Protein AF-W9CBU2-F1 (afdb_monomer_lite)

InterPro domains:
  IPR022751 Alpha-mannosyltransferase [PF11051] (133-231)
  IPR029044 Nucleotide-diphospho-sugar transferases [SSF53448] (129-230)

pLDDT: mean 81.75, std 17.53, range [35.91, 97.88]

Structure (mmCIF, N/CA/C/O backbone):
data_AF-W9CBU2-F1
#
_entry.id   AF-W9CBU2-F1
#
loop_
_atom_site.group_PDB
_atom_site.id
_atom_site.type_symbol
_atom_site.label_atom_id
_atom_site.label_alt_id
_atom_site.label_comp_id
_atom_site.label_asym_id
_atom_site.label_entity_id
_atom_site.label_seq_id
_atom_site.pdbx_PDB_ins_code
_atom_site.Cartn_x
_atom_site.Cartn_y
_atom_site.Cartn_z
_atom_site.occupancy
_atom_site.B_iso_or_equiv
_atom_site.auth_seq_id
_atom_site.auth_comp_id
_atom_site.auth_asym_id
_atom_site.auth_atom_id
_atom_site.pdbx_PDB_model_num
ATOM 1 N N . MET A 1 1 ? -12.887 83.725 -7.582 1.00 39.06 1 MET A N 1
ATOM 2 C CA . MET A 1 1 ? -12.083 82.653 -8.214 1.00 39.06 1 MET A CA 1
ATOM 3 C C . MET A 1 1 ? -11.468 81.798 -7.119 1.00 39.06 1 MET A C 1
ATOM 5 O O . MET A 1 1 ? -11.083 82.335 -6.091 1.00 39.06 1 MET A O 1
ATOM 9 N N . SER A 1 2 ? -11.540 80.482 -7.309 1.00 39.97 2 SER A N 1
ATOM 10 C CA . SER A 1 2 ? -11.434 79.425 -6.297 1.00 39.97 2 SER A CA 1
ATOM 11 C C . SER A 1 2 ? -10.113 79.401 -5.519 1.00 39.97 2 SER A C 1
ATOM 13 O O . SER A 1 2 ? -9.041 79.588 -6.083 1.00 39.97 2 SER A O 1
ATOM 15 N N . ASN A 1 3 ? -10.235 79.127 -4.220 1.00 43.84 3 ASN A N 1
ATOM 16 C CA . ASN A 1 3 ? -9.172 79.005 -3.232 1.00 43.84 3 ASN A CA 1
ATOM 17 C C . ASN A 1 3 ? -8.818 77.511 -3.081 1.00 43.84 3 ASN A C 1
ATOM 19 O O . ASN A 1 3 ? -9.633 76.741 -2.576 1.00 43.84 3 ASN A O 1
ATOM 23 N N . SER A 1 4 ? -7.628 77.072 -3.497 1.00 45.41 4 SER A N 1
ATOM 24 C CA . SER A 1 4 ? -7.169 75.683 -3.322 1.00 45.41 4 SER A CA 1
ATOM 25 C C . SER A 1 4 ? -6.032 75.615 -2.298 1.00 45.41 4 SER A C 1
ATOM 27 O O . SER A 1 4 ? -4.885 75.931 -2.604 1.00 45.41 4 SER A O 1
ATOM 29 N N . ARG A 1 5 ? -6.361 75.211 -1.061 1.00 51.47 5 ARG A N 1
ATOM 30 C CA . ARG A 1 5 ? -5.406 74.997 0.045 1.00 51.47 5 ARG A CA 1
ATOM 31 C C . ARG A 1 5 ? -4.653 73.659 -0.116 1.00 51.47 5 ARG A C 1
ATOM 33 O O . ARG A 1 5 ? -5.311 72.629 -0.265 1.00 51.47 5 ARG A O 1
ATOM 40 N N . PRO A 1 6 ? -3.315 73.604 0.039 1.00 51.53 6 PRO A N 1
ATOM 41 C CA . PRO A 1 6 ? -2.521 72.375 -0.074 1.00 51.53 6 PRO A CA 1
ATOM 42 C C . PRO A 1 6 ? -2.440 71.595 1.258 1.00 51.53 6 PRO A C 1
ATOM 44 O O . PRO A 1 6 ? -1.388 71.078 1.621 1.00 51.53 6 PRO A O 1
ATOM 47 N N . GLY A 1 7 ? -3.543 71.527 2.015 1.00 54.50 7 GLY A N 1
ATOM 48 C CA . GLY A 1 7 ? -3.576 70.932 3.363 1.00 54.50 7 GLY A CA 1
ATOM 49 C C . GLY A 1 7 ? -4.119 69.499 3.441 1.00 54.50 7 GLY A C 1
ATOM 50 O O . GLY A 1 7 ? -3.740 68.752 4.334 1.00 54.50 7 GLY A O 1
ATOM 51 N N . ASN A 1 8 ? -4.966 69.075 2.496 1.00 56.31 8 ASN A N 1
ATOM 52 C CA . ASN A 1 8 ? -5.723 67.821 2.645 1.00 56.31 8 ASN A CA 1
ATOM 53 C C . ASN A 1 8 ? -4.985 66.558 2.183 1.00 56.31 8 ASN A C 1
ATOM 55 O O . ASN A 1 8 ? -5.308 65.464 2.633 1.00 56.31 8 ASN A O 1
ATOM 59 N N . ARG A 1 9 ? -3.990 66.666 1.294 1.00 57.25 9 ARG A N 1
ATOM 60 C CA . ARG A 1 9 ? -3.399 65.479 0.649 1.00 57.25 9 ARG A CA 1
ATOM 61 C C . ARG A 1 9 ? -2.482 64.682 1.584 1.00 57.25 9 ARG A C 1
ATOM 63 O O . ARG A 1 9 ? -2.464 63.461 1.508 1.00 57.25 9 ARG A O 1
ATOM 70 N N . ARG A 1 10 ? -1.767 65.355 2.495 1.00 59.16 10 ARG A N 1
ATOM 71 C CA . ARG A 1 10 ? -0.922 64.693 3.507 1.00 59.16 10 ARG A CA 1
ATOM 72 C C . ARG A 1 10 ? -1.756 64.022 4.596 1.00 59.16 10 ARG A C 1
ATOM 74 O O . ARG A 1 10 ? -1.479 62.877 4.930 1.00 59.16 10 ARG A O 1
ATOM 81 N N . SER A 1 11 ? -2.810 64.681 5.079 1.00 59.50 11 SER A N 1
ATOM 82 C CA . SER A 1 11 ? -3.696 64.095 6.090 1.00 59.50 11 SER A CA 1
ATOM 83 C C . SER A 1 11 ? -4.429 62.860 5.564 1.00 59.50 11 SER A C 1
ATOM 85 O O . SER A 1 11 ? -4.473 61.851 6.256 1.00 59.50 11 SER A O 1
ATOM 87 N N . VAL A 1 12 ? -4.916 62.877 4.317 1.00 69.06 12 VAL A N 1
ATOM 88 C CA . VAL A 1 12 ? -5.589 61.710 3.710 1.00 69.06 12 VAL A CA 1
ATOM 89 C C . VAL A 1 12 ? -4.653 60.500 3.592 1.00 69.06 12 VAL A C 1
ATOM 91 O O . VAL A 1 12 ? -5.062 59.389 3.913 1.00 69.06 12 VAL A O 1
ATOM 94 N N . VAL A 1 13 ? -3.385 60.696 3.212 1.00 71.19 13 VAL A N 1
ATOM 95 C CA . VAL A 1 13 ? -2.404 59.595 3.116 1.00 71.19 13 VAL A CA 1
ATOM 96 C C . VAL A 1 13 ? -2.095 58.990 4.490 1.00 71.19 13 VAL A C 1
ATOM 98 O O . VAL A 1 13 ? -2.001 57.768 4.616 1.00 71.19 13 VAL A O 1
ATOM 101 N N . VAL A 1 14 ? -1.992 59.821 5.532 1.00 74.00 14 VAL A N 1
ATOM 102 C CA . VAL A 1 14 ? -1.778 59.351 6.911 1.00 74.00 14 VAL A CA 1
ATOM 103 C C . VAL A 1 14 ? -2.990 58.558 7.407 1.00 74.00 14 VAL A C 1
ATOM 105 O O . VAL A 1 14 ? -2.820 57.455 7.921 1.00 74.00 14 VAL A O 1
ATOM 108 N N . PHE A 1 15 ? -4.211 59.051 7.177 1.00 75.94 15 PHE A N 1
ATOM 109 C CA . PHE A 1 15 ? -5.435 58.339 7.559 1.00 75.94 15 PHE A CA 1
ATOM 110 C C . PHE A 1 15 ? -5.598 57.001 6.821 1.00 75.94 15 PHE A C 1
ATOM 112 O O . PHE A 1 15 ? -5.908 55.997 7.458 1.00 75.94 15 PHE A O 1
ATOM 119 N N . CYS A 1 16 ? -5.327 56.942 5.512 1.00 76.75 16 CYS A N 1
ATOM 120 C CA . CYS A 1 16 ? -5.362 55.682 4.760 1.00 76.75 16 CYS A CA 1
ATOM 121 C C . CYS A 1 16 ? -4.321 54.673 5.262 1.00 76.75 16 CYS A C 1
ATOM 123 O O . CYS A 1 16 ? -4.626 53.488 5.362 1.00 76.75 16 CYS A O 1
ATOM 125 N N . SER A 1 17 ? -3.120 55.133 5.622 1.00 76.31 17 SER A N 1
ATOM 126 C CA . SER A 1 17 ? -2.071 54.260 6.162 1.00 76.31 17 SER A CA 1
ATOM 127 C C . SER A 1 17 ? -2.481 53.670 7.514 1.00 76.31 17 SER A C 1
ATOM 129 O O . SER A 1 17 ? -2.341 52.469 7.722 1.00 76.31 17 SER A O 1
ATOM 131 N N . ILE A 1 18 ? -3.068 54.481 8.403 1.00 82.75 18 ILE A N 1
ATOM 132 C CA . ILE A 1 18 ? -3.575 54.024 9.708 1.00 82.75 18 ILE A CA 1
ATOM 133 C C . ILE A 1 18 ? -4.697 52.993 9.531 1.00 82.75 18 ILE A C 1
ATOM 135 O O . ILE A 1 18 ? -4.677 51.959 10.191 1.00 82.75 18 ILE A O 1
ATOM 139 N N . ILE A 1 19 ? -5.638 53.222 8.609 1.00 82.62 19 ILE A N 1
ATOM 140 C CA . ILE A 1 19 ? -6.722 52.265 8.328 1.00 82.62 19 ILE A CA 1
ATOM 141 C C . ILE A 1 19 ? -6.164 50.937 7.800 1.00 82.62 19 ILE A C 1
ATOM 143 O O . ILE A 1 19 ? -6.615 49.882 8.234 1.00 82.62 19 ILE A O 1
ATOM 147 N N . ILE A 1 20 ? -5.160 50.963 6.918 1.00 82.44 20 ILE A N 1
ATOM 148 C CA . ILE A 1 20 ? -4.510 49.742 6.418 1.00 82.44 20 ILE A CA 1
ATOM 149 C C . ILE A 1 20 ? -3.813 48.988 7.555 1.00 82.44 20 ILE A C 1
ATOM 151 O O . ILE A 1 20 ? -3.965 47.774 7.648 1.00 82.44 20 ILE A O 1
ATOM 155 N N . PHE A 1 21 ? -3.105 49.682 8.451 1.00 83.19 21 PHE A N 1
ATOM 156 C CA . PHE A 1 21 ? -2.489 49.049 9.623 1.00 83.19 21 PHE A CA 1
ATOM 157 C C . PHE A 1 21 ? -3.523 48.450 10.579 1.00 83.19 21 PHE A C 1
ATOM 159 O O . PHE A 1 21 ? -3.299 47.358 11.091 1.00 83.19 21 PHE A O 1
ATOM 166 N N . ILE A 1 22 ? -4.668 49.108 10.777 1.00 83.19 22 ILE A N 1
ATOM 167 C CA . ILE A 1 22 ? -5.770 48.570 11.587 1.00 83.19 22 ILE A CA 1
ATOM 168 C C . ILE A 1 22 ? -6.380 47.337 10.913 1.00 83.19 22 ILE A C 1
ATOM 170 O O . ILE A 1 22 ? -6.597 46.336 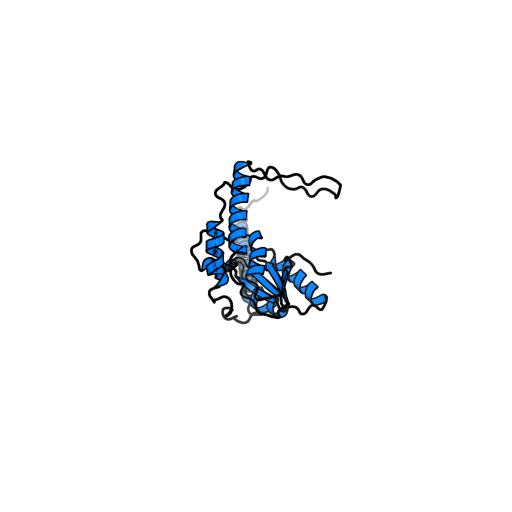11.580 1.00 83.19 22 ILE A O 1
ATOM 174 N N . LEU A 1 23 ? -6.615 47.360 9.598 1.00 81.88 23 LEU A N 1
ATOM 175 C CA . LEU A 1 23 ? -7.160 46.209 8.869 1.00 81.88 23 LEU A CA 1
ATOM 176 C C . LEU A 1 23 ? -6.182 45.027 8.832 1.00 81.88 23 LEU A C 1
ATOM 178 O O . LEU A 1 23 ? -6.607 43.883 8.962 1.00 81.88 23 LEU A O 1
ATOM 182 N N . LEU A 1 24 ? -4.878 45.290 8.703 1.00 79.38 24 LEU A N 1
ATOM 183 C CA . LEU A 1 24 ? -3.839 44.265 8.810 1.00 79.38 24 LEU A CA 1
ATOM 184 C C . LEU A 1 24 ? -3.726 43.728 10.238 1.00 79.38 24 LEU A C 1
ATOM 186 O O . LEU A 1 24 ? -3.601 42.521 10.401 1.00 79.38 24 LEU A O 1
ATOM 190 N N . GLY A 1 25 ? -3.818 44.588 11.255 1.00 76.62 25 GLY A N 1
ATOM 191 C CA . GLY A 1 25 ? -3.817 44.198 12.667 1.00 76.62 25 GLY A CA 1
ATOM 192 C C . GLY A 1 25 ? -5.031 43.349 13.035 1.00 76.62 25 GLY A C 1
ATOM 193 O O . GLY A 1 25 ? -4.867 42.271 13.589 1.00 76.62 25 GLY A O 1
ATOM 194 N N . LEU A 1 26 ? -6.234 43.763 12.628 1.00 75.31 26 LEU A N 1
ATOM 195 C CA . LEU A 1 26 ? -7.467 42.993 12.816 1.00 75.31 26 LEU A CA 1
ATOM 196 C C . LEU A 1 26 ? -7.450 41.684 12.018 1.00 75.31 26 LEU A C 1
ATOM 198 O O . LEU A 1 26 ? -7.903 40.662 12.517 1.00 75.31 26 LEU A O 1
ATOM 202 N N . GLY A 1 27 ? -6.897 41.679 10.801 1.00 70.81 27 GLY A N 1
ATOM 203 C CA . GLY A 1 27 ? -6.694 40.453 10.026 1.00 70.81 27 GLY A CA 1
ATOM 204 C C . GLY A 1 27 ? -5.672 39.511 10.669 1.00 70.81 27 GLY A C 1
ATOM 205 O O . GLY A 1 27 ? -5.846 38.293 10.630 1.00 70.81 27 GLY A O 1
ATOM 206 N N . PHE A 1 28 ? -4.629 40.062 11.293 1.00 67.88 28 PHE A N 1
ATOM 207 C CA . PHE A 1 28 ? -3.614 39.302 12.014 1.00 67.88 28 PHE A CA 1
ATOM 208 C C . PHE A 1 28 ? -4.168 38.734 13.322 1.00 67.88 28 PHE A C 1
ATOM 210 O O . PHE A 1 28 ? -3.989 37.549 13.563 1.00 67.88 28 PHE A O 1
ATOM 217 N N . GLU A 1 29 ? -4.909 39.516 14.110 1.00 63.28 29 GLU A N 1
ATOM 218 C CA . GLU A 1 29 ? -5.595 39.044 15.320 1.00 63.28 29 GLU A CA 1
ATOM 219 C C . GLU A 1 29 ? -6.690 38.027 15.002 1.00 63.28 29 GLU A C 1
ATOM 221 O O . GLU A 1 29 ? -6.794 37.017 15.690 1.00 63.28 29 GLU A O 1
ATOM 226 N N . TYR A 1 30 ? -7.463 38.223 13.930 1.00 62.59 30 TYR A N 1
ATOM 227 C CA . TYR A 1 30 ? -8.459 37.244 13.491 1.00 62.59 30 TYR A CA 1
ATOM 228 C C . TYR A 1 30 ? -7.798 35.925 13.081 1.00 62.59 30 TYR A C 1
ATOM 230 O O . TYR A 1 30 ? -8.248 34.852 13.474 1.00 62.59 30 TYR A O 1
ATOM 238 N N . ARG A 1 31 ? -6.683 35.986 12.343 1.00 56.44 31 ARG A N 1
ATOM 239 C CA . ARG A 1 31 ? -5.895 34.801 11.977 1.00 56.44 31 ARG A CA 1
ATOM 240 C C . ARG A 1 31 ? -5.231 34.152 13.194 1.00 56.44 31 ARG A C 1
ATOM 242 O O . ARG A 1 31 ? -5.172 32.929 13.254 1.00 56.44 31 ARG A O 1
ATOM 249 N N . TYR A 1 32 ? -4.768 34.944 14.158 1.00 57.62 32 TYR A N 1
ATOM 250 C CA . TYR A 1 32 ? -4.174 34.455 15.403 1.00 57.62 32 TYR A CA 1
ATOM 251 C C . TYR A 1 32 ? -5.228 33.764 16.277 1.00 57.62 32 TYR A C 1
ATOM 253 O O . TYR A 1 32 ? -5.012 32.647 16.726 1.00 57.62 32 TYR A O 1
ATOM 261 N N . SER A 1 33 ? -6.410 34.363 16.429 1.00 55.12 33 SER A N 1
ATOM 262 C CA . SER A 1 33 ? -7.534 33.801 17.183 1.00 55.12 33 SER A CA 1
ATOM 263 C C . SER A 1 33 ? -8.137 32.558 16.512 1.00 55.12 33 SER A C 1
ATOM 265 O O . SER A 1 33 ? -8.495 31.608 17.205 1.00 55.12 33 SER A O 1
ATOM 267 N N . TYR A 1 34 ? -8.185 32.507 15.173 1.00 53.25 34 TYR A N 1
ATOM 268 C CA . TYR A 1 34 ? -8.603 31.309 14.432 1.00 53.25 34 TYR A CA 1
ATOM 269 C C . TYR A 1 34 ? -7.623 30.136 14.610 1.00 53.25 34 TYR A C 1
ATOM 271 O O . TYR A 1 34 ? -8.051 28.987 14.667 1.00 53.25 34 TYR A O 1
ATOM 279 N N . LEU A 1 35 ? -6.321 30.417 14.733 1.00 52.56 35 LEU A N 1
ATOM 280 C CA . LEU A 1 35 ? -5.299 29.401 15.010 1.00 52.56 35 LEU A CA 1
ATOM 281 C C . LEU A 1 35 ? -5.258 28.985 16.493 1.00 52.56 35 LEU A C 1
ATOM 283 O O . LEU A 1 35 ? -4.993 27.825 16.784 1.00 52.56 35 LEU A O 1
ATOM 287 N N . ASP A 1 36 ? -5.561 29.889 17.427 1.00 44.53 36 ASP A N 1
ATOM 288 C CA . ASP A 1 36 ? -5.523 29.621 18.876 1.00 44.53 36 ASP A CA 1
ATOM 289 C C . ASP A 1 36 ? -6.754 28.836 19.383 1.00 44.53 36 ASP A C 1
ATOM 291 O O . ASP A 1 36 ? -6.690 28.107 20.375 1.00 44.53 36 ASP A O 1
ATOM 295 N N . HIS A 1 37 ? -7.884 28.872 18.660 1.00 46.56 37 HIS A N 1
ATOM 296 C CA . HIS A 1 37 ? -9.075 28.093 19.031 1.00 46.56 37 HIS A CA 1
ATOM 297 C C . HIS A 1 37 ? -8.985 26.585 18.696 1.00 46.56 37 HIS A C 1
ATOM 299 O O . HIS A 1 37 ? -9.961 25.846 18.856 1.00 46.56 37 HIS A O 1
ATOM 305 N N . GLN A 1 38 ? -7.805 26.085 18.316 1.00 46.69 38 GLN A N 1
ATOM 306 C CA . GLN A 1 38 ? -7.505 24.652 18.184 1.00 46.69 38 GLN A CA 1
ATOM 307 C C . GLN A 1 38 ? -7.297 23.931 19.536 1.00 46.69 38 GLN A C 1
ATOM 309 O O . GLN A 1 38 ? -6.927 22.760 19.567 1.00 46.69 38 GLN A O 1
ATOM 314 N N . SER A 1 39 ? -7.608 24.583 20.660 1.00 41.53 39 SER A N 1
ATOM 315 C CA . SER A 1 39 ? -7.603 24.018 22.021 1.00 41.53 39 SER A CA 1
ATOM 316 C C . SER A 1 39 ? -8.733 23.012 22.321 1.00 41.53 39 SER A C 1
ATOM 318 O O . SER A 1 39 ? -8.851 22.531 23.446 1.00 41.53 39 SER A O 1
ATOM 320 N N . LEU A 1 40 ? -9.548 22.642 21.324 1.00 44.34 40 LEU A N 1
ATOM 321 C CA . LEU A 1 40 ? -10.544 21.562 21.424 1.00 44.34 40 LEU A CA 1
ATOM 322 C C . LEU A 1 40 ? -9.949 20.153 21.282 1.00 44.34 40 LEU A C 1
ATOM 324 O O . LEU A 1 40 ? -10.658 19.169 21.496 1.00 44.34 40 LEU A O 1
ATOM 328 N N . PHE A 1 41 ? -8.668 20.042 20.936 1.00 47.41 41 PHE A N 1
ATOM 329 C CA . PHE A 1 41 ? -7.991 18.758 20.837 1.00 47.41 41 PHE A CA 1
ATOM 330 C C . PHE A 1 41 ? -7.074 18.583 22.049 1.00 47.41 41 PHE A C 1
ATOM 332 O O . PHE A 1 41 ? -6.211 19.435 22.276 1.00 47.41 41 PHE A O 1
ATOM 339 N N . PRO A 1 42 ? -7.257 17.525 22.864 1.00 37.66 42 PRO A N 1
ATOM 340 C CA . PRO A 1 42 ? -6.309 17.230 23.929 1.00 37.66 42 PRO A CA 1
ATOM 341 C C . PRO A 1 42 ? -4.903 17.119 23.331 1.00 37.66 42 PRO A C 1
ATOM 343 O O . PRO A 1 42 ? -4.755 16.731 22.174 1.00 37.66 42 PRO A O 1
ATOM 346 N N . ALA A 1 43 ? -3.872 17.468 24.103 1.00 39.12 43 ALA A N 1
ATOM 347 C CA . ALA A 1 43 ? -2.490 17.242 23.700 1.00 39.12 43 ALA A CA 1
ATOM 348 C C . ALA A 1 43 ? -2.304 15.740 23.449 1.00 39.12 43 ALA A C 1
ATOM 350 O O . ALA A 1 43 ? -2.174 14.953 24.389 1.00 39.12 43 ALA A O 1
ATOM 351 N N . PHE A 1 44 ? -2.378 15.331 22.185 1.00 43.66 44 PHE A N 1
ATOM 352 C CA . PHE A 1 44 ? -2.230 13.938 21.826 1.00 43.66 44 PHE A CA 1
ATOM 353 C C . PHE A 1 44 ? -0.755 13.571 21.971 1.00 43.66 44 PHE A C 1
ATOM 355 O O . PHE A 1 44 ? 0.137 14.162 21.358 1.00 43.66 44 PHE A O 1
ATOM 362 N N . GLY A 1 45 ? -0.492 12.631 22.880 1.00 40.72 45 GLY A N 1
ATOM 363 C CA . GLY A 1 45 ? 0.827 12.040 23.029 1.00 40.72 45 GLY A CA 1
ATOM 364 C C . GLY A 1 45 ? 1.223 11.372 21.719 1.00 40.72 45 GLY A C 1
ATOM 365 O O . GLY A 1 45 ? 0.383 10.743 21.084 1.00 40.72 45 GLY A O 1
ATOM 366 N N . LYS A 1 46 ? 2.499 11.516 21.335 1.00 35.91 46 LYS A N 1
ATOM 367 C CA . LYS A 1 46 ? 3.104 10.848 20.175 1.00 35.91 46 LYS A CA 1
ATOM 368 C C . LYS A 1 46 ? 2.517 9.446 20.011 1.00 35.91 46 LYS A C 1
ATOM 370 O O . LYS A 1 46 ? 2.664 8.631 20.922 1.00 35.91 46 LYS A O 1
ATOM 375 N N . SER A 1 47 ? 1.859 9.202 18.879 1.00 39.09 47 SER A N 1
ATOM 376 C CA . SER A 1 47 ? 1.269 7.914 18.527 1.00 39.09 47 SER A CA 1
ATOM 377 C C . SER A 1 47 ? 2.255 6.777 18.796 1.00 39.09 47 SER A C 1
ATOM 379 O O . SER A 1 47 ? 3.254 6.596 18.102 1.00 39.09 47 SER A O 1
ATOM 381 N N . THR A 1 48 ? 1.996 6.011 19.853 1.00 41.09 48 THR A N 1
ATOM 382 C CA . THR A 1 48 ? 2.716 4.785 20.190 1.00 41.09 48 THR A CA 1
ATOM 383 C C . THR A 1 48 ? 2.145 3.646 19.350 1.00 41.09 48 THR A C 1
ATOM 385 O O . THR A 1 48 ? 1.558 2.693 19.864 1.00 41.09 48 THR A O 1
ATOM 388 N N . LEU A 1 49 ? 2.288 3.727 18.024 1.00 44.91 49 LEU A N 1
ATOM 389 C CA . LEU A 1 49 ? 1.978 2.618 17.117 1.00 44.91 49 LEU A CA 1
ATOM 390 C C . LEU A 1 49 ? 3.027 1.507 17.296 1.00 44.91 49 LEU A C 1
ATOM 392 O O . LEU A 1 49 ? 3.919 1.296 16.482 1.00 44.91 49 LEU A O 1
ATOM 396 N N . SER A 1 50 ? 2.885 0.763 18.394 1.00 43.19 50 SER A N 1
ATOM 397 C CA . SER A 1 50 ? 3.786 -0.298 18.860 1.00 43.19 50 SER A CA 1
ATOM 398 C C . SER A 1 50 ? 3.992 -1.450 17.869 1.00 43.19 50 SER A C 1
ATOM 400 O O . SER A 1 50 ? 4.851 -2.291 18.118 1.00 43.19 50 SER A O 1
ATOM 402 N N . TRP A 1 51 ? 3.202 -1.547 16.796 1.00 46.81 51 TRP A N 1
ATOM 403 C CA . TRP A 1 51 ? 3.234 -2.699 15.893 1.00 46.81 51 TRP A CA 1
ATOM 404 C C . TRP A 1 51 ? 4.016 -2.474 14.590 1.00 46.81 51 TRP A C 1
ATOM 406 O O . TRP A 1 51 ? 4.325 -3.456 13.931 1.00 46.81 51 TRP A O 1
ATOM 416 N N . MET A 1 52 ? 4.355 -1.229 14.224 1.00 46.06 52 MET A N 1
ATOM 417 C CA . MET A 1 52 ? 5.153 -0.940 13.012 1.00 46.06 52 MET A CA 1
ATOM 418 C C . MET A 1 52 ? 6.623 -0.626 13.291 1.00 46.06 52 MET A C 1
ATOM 420 O O . MET A 1 52 ? 7.437 -0.724 12.384 1.00 46.06 52 MET A O 1
ATOM 424 N N . ALA A 1 53 ? 6.996 -0.320 14.538 1.00 47.78 53 ALA A N 1
ATOM 425 C CA . ALA A 1 53 ? 8.402 -0.124 14.911 1.00 47.78 53 ALA A CA 1
ATOM 426 C C . ALA A 1 53 ? 9.234 -1.426 14.880 1.00 47.78 53 ALA A C 1
ATOM 428 O O . ALA A 1 53 ? 10.425 -1.421 15.185 1.00 47.78 53 ALA A O 1
ATOM 429 N N . THR A 1 54 ? 8.610 -2.561 14.569 1.00 56.16 54 THR A N 1
ATOM 430 C CA . THR A 1 54 ? 9.262 -3.864 14.464 1.00 56.16 54 THR A CA 1
ATOM 431 C C . THR A 1 54 ? 9.808 -4.083 13.060 1.00 56.16 54 THR A C 1
ATOM 433 O O . THR A 1 54 ? 9.078 -3.965 12.080 1.00 56.16 54 THR A O 1
ATOM 436 N N . SER A 1 55 ? 11.088 -4.450 12.982 1.00 63.50 55 SER A N 1
ATOM 437 C CA . SER A 1 55 ? 11.742 -4.905 11.756 1.00 63.50 55 SER A CA 1
ATOM 438 C C . SER A 1 55 ? 10.900 -5.961 11.041 1.00 63.50 55 SER A C 1
ATOM 440 O O . SER A 1 55 ? 10.633 -7.015 11.628 1.00 63.50 55 SER A O 1
ATOM 442 N N . SER A 1 56 ? 10.501 -5.708 9.794 1.00 79.38 56 SER A N 1
ATOM 443 C CA . SER A 1 56 ? 9.760 -6.702 9.017 1.00 79.38 56 SER A CA 1
ATOM 444 C C . SER A 1 56 ? 10.722 -7.753 8.469 1.00 79.38 56 SER A C 1
ATOM 446 O O . SER A 1 56 ? 11.569 -7.468 7.619 1.00 79.38 56 SER A O 1
ATOM 448 N N . THR A 1 57 ? 10.587 -8.994 8.937 1.00 87.25 57 THR A N 1
ATOM 449 C CA . THR A 1 57 ? 11.382 -10.124 8.431 1.00 87.25 57 THR A CA 1
ATOM 450 C C . THR A 1 57 ? 11.042 -10.431 6.977 1.00 87.25 57 THR A C 1
ATOM 452 O O . THR A 1 57 ? 11.915 -10.838 6.209 1.00 87.25 57 THR A O 1
ATOM 455 N N . PHE A 1 58 ? 9.794 -10.159 6.577 1.00 90.00 58 PHE A N 1
ATOM 456 C CA . PHE A 1 58 ? 9.375 -10.184 5.181 1.00 90.00 58 PHE A CA 1
ATOM 457 C C . PHE A 1 58 ? 10.190 -9.194 4.344 1.00 90.00 58 PHE A C 1
ATOM 459 O O . PHE A 1 58 ? 10.795 -9.601 3.353 1.00 90.00 58 PHE A O 1
ATOM 466 N N . TRP A 1 59 ? 10.243 -7.917 4.746 1.00 88.44 59 TRP A N 1
ATOM 467 C CA . TRP A 1 59 ? 10.942 -6.885 3.973 1.00 88.44 59 TRP A CA 1
ATOM 468 C C . TRP A 1 59 ? 12.439 -7.173 3.853 1.00 88.44 59 TRP A C 1
ATOM 470 O O . TRP A 1 59 ? 12.980 -7.122 2.749 1.00 88.44 59 TRP A O 1
ATOM 480 N N . ALA A 1 60 ? 13.078 -7.591 4.948 1.00 87.31 60 ALA A N 1
ATOM 481 C CA . ALA A 1 60 ? 14.492 -7.962 4.962 1.00 87.31 60 ALA A CA 1
ATOM 482 C C . ALA A 1 60 ? 14.846 -9.057 3.935 1.00 87.31 60 ALA A C 1
ATOM 484 O O . ALA A 1 60 ? 15.943 -9.054 3.379 1.00 87.31 60 ALA A O 1
ATOM 485 N N . ALA A 1 61 ? 13.920 -9.981 3.652 1.00 89.56 61 ALA A N 1
ATOM 486 C CA . ALA A 1 61 ? 14.104 -11.036 2.654 1.00 89.56 61 ALA A CA 1
ATOM 487 C C . ALA A 1 61 ? 13.626 -10.635 1.245 1.00 89.56 61 ALA A C 1
ATOM 489 O O . ALA A 1 61 ? 14.225 -11.035 0.248 1.00 89.56 61 ALA A O 1
ATOM 490 N N . PHE A 1 62 ? 12.551 -9.854 1.141 1.00 90.44 62 PHE A N 1
ATOM 491 C CA . PHE A 1 62 ? 11.932 -9.478 -0.131 1.00 90.44 62 PHE A CA 1
ATOM 492 C C . PHE A 1 62 ? 12.690 -8.366 -0.857 1.00 90.44 62 PHE A C 1
ATOM 494 O O . PHE A 1 62 ? 12.869 -8.412 -2.075 1.00 90.44 62 PHE A O 1
ATOM 501 N N . ALA A 1 63 ? 13.154 -7.362 -0.122 1.00 88.69 63 ALA A N 1
ATOM 502 C CA . ALA A 1 63 ? 13.714 -6.154 -0.702 1.00 88.69 63 ALA A CA 1
ATOM 503 C C . ALA A 1 63 ? 15.026 -6.386 -1.487 1.00 88.69 63 ALA A C 1
ATOM 505 O O . ALA A 1 63 ? 15.160 -5.826 -2.580 1.00 88.69 63 ALA A O 1
ATOM 506 N N . PRO A 1 64 ? 15.951 -7.272 -1.053 1.00 89.00 64 PRO A N 1
ATOM 507 C CA . PRO A 1 64 ? 17.105 -7.658 -1.869 1.00 89.00 64 PRO A CA 1
ATOM 508 C C . PRO A 1 64 ? 16.725 -8.336 -3.193 1.00 89.00 64 PRO A C 1
ATOM 510 O O . PRO A 1 64 ? 17.366 -8.082 -4.213 1.00 89.00 64 PRO A O 1
ATOM 513 N N . LEU A 1 65 ? 15.671 -9.165 -3.206 1.00 91.56 65 LEU A N 1
ATOM 514 C CA . LEU A 1 65 ? 15.173 -9.800 -4.435 1.00 91.56 65 LEU A CA 1
ATOM 515 C C . LEU A 1 65 ? 14.624 -8.751 -5.404 1.00 91.56 65 LEU A C 1
ATOM 517 O O . LEU A 1 65 ? 14.929 -8.794 -6.595 1.00 91.56 65 LEU A O 1
ATOM 521 N N . LEU A 1 66 ? 13.855 -7.787 -4.889 1.00 89.50 66 LEU A N 1
ATOM 522 C CA . LEU A 1 66 ? 13.311 -6.690 -5.686 1.00 89.50 66 LEU A CA 1
ATOM 523 C C . LEU A 1 66 ? 14.429 -5.817 -6.276 1.00 89.50 66 LEU A C 1
ATOM 525 O O . LEU A 1 66 ? 14.401 -5.507 -7.465 1.00 89.50 66 LEU A O 1
ATOM 529 N N . ALA A 1 67 ? 15.438 -5.471 -5.472 1.00 89.00 67 ALA A N 1
ATOM 530 C CA . ALA A 1 67 ? 16.587 -4.684 -5.916 1.00 89.00 67 ALA A CA 1
ATOM 531 C C . ALA A 1 67 ? 17.423 -5.419 -6.981 1.00 89.00 67 ALA A C 1
ATOM 533 O O . ALA A 1 67 ? 17.847 -4.820 -7.970 1.00 89.00 67 ALA A O 1
ATOM 534 N N . ALA A 1 68 ? 17.629 -6.729 -6.823 1.00 91.00 68 ALA A N 1
ATOM 535 C CA . ALA A 1 68 ? 18.328 -7.549 -7.811 1.00 91.00 68 ALA A CA 1
ATOM 536 C C . ALA A 1 68 ? 17.554 -7.675 -9.136 1.00 91.00 68 ALA A C 1
ATOM 538 O O . ALA A 1 68 ? 18.169 -7.798 -10.197 1.00 91.00 68 ALA A O 1
ATOM 539 N N . ALA A 1 69 ? 16.222 -7.600 -9.079 1.00 92.56 69 ALA A N 1
ATOM 540 C CA . ALA A 1 69 ? 15.325 -7.680 -10.226 1.00 92.56 69 ALA A CA 1
ATOM 541 C C . ALA A 1 69 ? 15.120 -6.354 -10.975 1.00 92.56 69 ALA A C 1
ATOM 543 O O . ALA A 1 69 ? 14.320 -6.315 -11.915 1.00 92.56 69 ALA A O 1
ATOM 544 N N . VAL A 1 70 ? 15.797 -5.266 -10.593 1.00 90.31 70 VAL A N 1
ATOM 545 C CA . VAL A 1 70 ? 15.659 -3.967 -11.267 1.00 90.31 70 VAL A CA 1
ATOM 546 C C . VAL A 1 70 ? 16.074 -4.090 -12.744 1.00 90.31 70 VAL A C 1
ATOM 548 O O . VAL A 1 70 ? 17.231 -4.426 -13.030 1.00 90.31 70 VAL A O 1
ATOM 551 N N . PRO A 1 71 ? 15.169 -3.802 -13.702 1.00 92.25 71 PRO A N 1
ATOM 552 C CA . PRO A 1 71 ? 15.497 -3.864 -15.121 1.00 92.25 71 PRO A CA 1
ATOM 553 C C . PRO A 1 71 ? 16.582 -2.849 -15.486 1.00 92.25 71 PRO A C 1
ATOM 555 O O . PRO A 1 71 ? 16.485 -1.665 -15.170 1.00 92.25 71 PRO A O 1
ATOM 558 N N . ARG A 1 72 ? 17.623 -3.303 -16.190 1.00 92.31 72 ARG A N 1
ATOM 559 C CA . ARG A 1 72 ? 18.741 -2.452 -16.634 1.00 92.31 72 ARG A CA 1
ATOM 560 C C . ARG A 1 72 ? 18.471 -1.863 -18.017 1.00 92.31 72 ARG A C 1
ATOM 562 O O . ARG A 1 72 ? 19.198 -2.147 -18.968 1.00 92.31 72 ARG A O 1
ATOM 569 N N . CYS A 1 73 ? 17.411 -1.074 -18.121 1.00 93.81 73 CYS A N 1
ATOM 570 C CA . CYS A 1 73 ? 17.026 -0.353 -19.332 1.00 93.81 73 CYS A CA 1
ATOM 571 C C . CYS A 1 73 ? 16.412 1.015 -18.983 1.00 93.81 73 CYS A C 1
ATOM 573 O O . CYS A 1 73 ? 16.017 1.231 -17.834 1.00 93.81 73 CYS A O 1
ATOM 575 N N . PRO A 1 74 ? 16.345 1.958 -19.939 1.00 93.31 74 PRO A N 1
ATOM 576 C CA . PRO A 1 74 ? 15.682 3.240 -19.723 1.00 93.31 74 PRO A CA 1
ATOM 577 C C . PRO A 1 74 ? 14.183 3.080 -19.393 1.00 93.31 74 PRO A C 1
ATOM 579 O O . PRO A 1 74 ? 13.566 2.093 -19.805 1.00 93.31 74 PRO A O 1
ATOM 582 N N . PRO A 1 75 ? 13.569 4.049 -18.683 1.00 90.44 75 PRO A N 1
ATOM 583 C CA . PRO A 1 75 ? 12.119 4.102 -18.511 1.00 90.44 75 PRO A CA 1
ATOM 584 C C . PRO A 1 75 ? 11.381 4.185 -19.854 1.00 90.44 75 PRO A C 1
ATOM 586 O O . PRO A 1 75 ? 11.893 4.751 -20.818 1.00 90.44 75 PRO A O 1
ATOM 589 N N . SER A 1 76 ? 10.152 3.667 -19.903 1.00 91.56 76 SER A N 1
ATOM 590 C CA . SER A 1 76 ? 9.286 3.798 -21.079 1.00 91.56 76 SER A CA 1
ATOM 591 C C . SER A 1 76 ? 8.923 5.253 -21.362 1.00 91.56 76 SER A C 1
ATOM 593 O O . SER A 1 76 ? 8.639 6.012 -20.432 1.00 91.56 76 SER A O 1
ATOM 595 N N . GLU A 1 77 ? 8.786 5.600 -22.637 1.00 93.69 77 GLU A N 1
ATOM 596 C CA . GLU A 1 77 ? 8.258 6.896 -23.051 1.00 93.69 77 GLU A CA 1
ATOM 597 C C . GLU A 1 77 ? 6.753 6.816 -23.321 1.00 93.69 77 GLU A C 1
ATOM 599 O O . GLU A 1 77 ? 6.217 5.778 -23.711 1.00 93.69 77 GLU A O 1
ATOM 604 N N . LEU A 1 78 ? 6.050 7.931 -23.124 1.00 91.06 78 LEU A N 1
ATOM 605 C CA . LEU A 1 78 ? 4.635 8.043 -23.465 1.00 91.06 78 LEU A CA 1
ATOM 606 C C . LEU A 1 78 ? 4.489 8.821 -24.773 1.00 91.06 78 LEU A C 1
ATOM 608 O O . LEU A 1 78 ? 4.783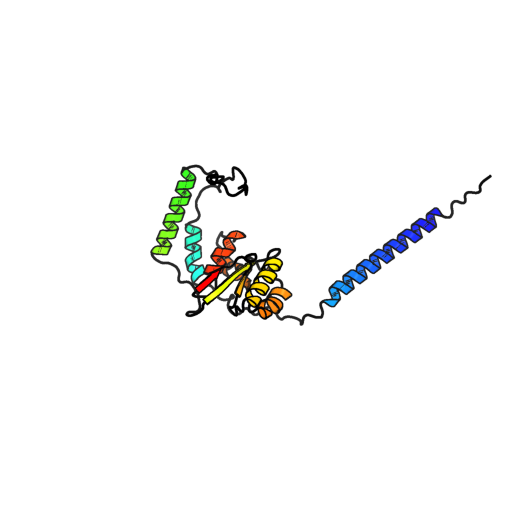 10.012 -24.829 1.00 91.06 78 LEU A O 1
ATOM 612 N N . SER A 1 79 ? 3.967 8.166 -25.811 1.00 89.88 79 SER A N 1
ATOM 613 C CA . SER A 1 79 ? 3.629 8.817 -27.091 1.00 89.88 79 SER A CA 1
ATOM 614 C C . SER A 1 79 ? 2.377 9.696 -27.015 1.00 89.88 79 SER A C 1
ATOM 616 O O . SER A 1 79 ? 2.107 10.486 -27.918 1.00 89.88 79 SER A O 1
ATOM 618 N N . GLY A 1 80 ? 1.581 9.554 -25.956 1.00 86.12 80 GLY A N 1
ATOM 619 C CA . GLY A 1 80 ? 0.349 10.303 -25.766 1.00 86.12 80 GLY A CA 1
ATOM 620 C C . GLY A 1 80 ? -0.331 9.978 -24.442 1.00 86.12 80 GLY A C 1
ATOM 621 O O . GLY A 1 80 ? 0.071 9.073 -23.713 1.00 86.12 80 GLY A O 1
ATOM 622 N N . LYS A 1 81 ? -1.383 10.736 -24.127 1.00 82.31 81 LYS A N 1
ATOM 623 C CA . LYS A 1 81 ? -2.258 10.445 -22.987 1.00 82.31 81 LYS A CA 1
ATOM 624 C C . LYS A 1 81 ? -3.389 9.533 -23.440 1.00 82.31 81 LYS A C 1
ATOM 626 O O . LYS A 1 81 ? -3.978 9.766 -24.495 1.00 82.31 81 LYS A O 1
ATOM 631 N N . ALA A 1 82 ? -3.745 8.561 -22.604 1.00 75.25 82 ALA A N 1
ATOM 632 C CA . ALA A 1 82 ? -4.982 7.820 -22.785 1.00 75.25 82 ALA A CA 1
ATOM 633 C C . ALA A 1 82 ? -6.164 8.802 -22.743 1.00 75.25 82 ALA A C 1
ATOM 635 O O . ALA A 1 82 ? -6.341 9.542 -21.775 1.00 75.25 82 ALA A O 1
ATOM 636 N N . ILE A 1 83 ? -6.957 8.839 -23.814 1.00 71.50 83 ILE A N 1
ATOM 637 C CA . ILE A 1 83 ? -8.142 9.694 -23.882 1.00 71.50 83 ILE A CA 1
ATOM 638 C C . ILE A 1 8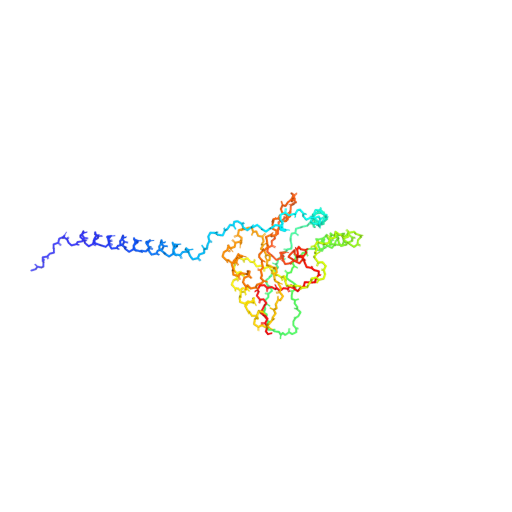3 ? -9.349 8.839 -23.516 1.00 71.50 83 ILE A C 1
ATOM 640 O O . ILE A 1 83 ? -9.674 7.892 -24.234 1.00 71.50 83 ILE A O 1
ATOM 644 N N . SER A 1 84 ? -10.040 9.205 -22.436 1.00 63.19 84 SER A N 1
ATOM 645 C CA . SER A 1 84 ? -11.364 8.662 -22.136 1.00 63.19 84 SER A CA 1
ATOM 646 C C . SER A 1 84 ? -12.340 9.160 -23.205 1.00 63.19 84 SER A C 1
ATOM 648 O O . SER A 1 84 ? -12.818 10.293 -23.163 1.00 63.19 84 SER A O 1
ATOM 650 N N . LYS A 1 85 ? -12.551 8.352 -24.247 1.00 62.44 85 LYS A N 1
ATOM 651 C CA . LYS A 1 85 ? -13.589 8.569 -25.260 1.00 62.44 85 LYS A CA 1
ATOM 652 C C . LYS A 1 85 ? -14.714 7.570 -25.035 1.00 62.44 85 LYS A C 1
ATOM 654 O O . LYS A 1 85 ? -14.483 6.466 -24.552 1.00 62.44 85 LYS A O 1
ATOM 659 N N . THR A 1 86 ? -15.922 7.989 -25.402 1.00 59.81 86 THR A N 1
ATOM 660 C CA . THR A 1 86 ? -17.184 7.249 -25.290 1.00 59.81 86 THR A CA 1
ATOM 661 C C . THR A 1 86 ? -17.011 5.767 -25.615 1.00 59.81 86 THR A C 1
ATOM 663 O O . THR A 1 86 ? -16.393 5.433 -26.629 1.00 59.81 86 THR A O 1
ATOM 666 N N . ILE A 1 87 ? -17.570 4.901 -24.761 1.00 60.84 87 ILE A N 1
ATOM 667 C CA . ILE A 1 87 ? -17.531 3.438 -24.882 1.00 60.84 87 ILE A CA 1
ATOM 668 C C . ILE A 1 87 ? -18.065 3.037 -26.263 1.00 60.84 87 ILE A C 1
ATOM 670 O O . ILE A 1 87 ? -19.264 2.997 -26.520 1.00 60.84 87 ILE A O 1
ATOM 674 N N . GLY A 1 88 ? -17.139 2.762 -27.169 1.00 65.69 88 GLY A N 1
ATOM 675 C CA . GLY A 1 88 ? -17.360 2.179 -28.481 1.00 65.69 88 GLY A CA 1
ATOM 676 C C . GLY A 1 88 ? -16.267 1.147 -28.730 1.00 65.69 88 GLY A C 1
ATOM 677 O O . GLY A 1 88 ? -15.238 1.168 -28.058 1.00 65.69 88 GLY A O 1
ATOM 678 N N . LYS A 1 89 ? -16.479 0.235 -29.687 1.00 57.06 89 LYS A N 1
ATOM 679 C CA . LYS A 1 89 ? -15.574 -0.882 -30.037 1.00 57.06 89 LYS A CA 1
ATOM 680 C C . LYS A 1 89 ? -14.231 -0.424 -30.642 1.00 57.06 89 LYS A C 1
ATOM 682 O O . LYS A 1 89 ? -13.866 -0.843 -31.738 1.00 57.06 89 LYS A O 1
ATOM 687 N N . ARG A 1 90 ? -13.495 0.469 -29.987 1.00 62.94 90 ARG A N 1
ATOM 688 C CA . ARG A 1 90 ? -12.136 0.838 -30.379 1.00 62.94 90 ARG A CA 1
ATOM 689 C C . ARG A 1 90 ? -11.161 0.157 -29.435 1.00 62.94 90 ARG A C 1
ATOM 691 O O . ARG A 1 90 ? -11.290 0.254 -28.220 1.00 62.94 90 ARG A O 1
ATOM 698 N N . ARG A 1 91 ? -10.207 -0.562 -30.027 1.00 66.38 91 ARG A N 1
ATOM 699 C CA . ARG A 1 91 ? -9.071 -1.151 -29.320 1.00 66.38 91 ARG A CA 1
ATOM 700 C C . ARG A 1 91 ? -8.324 -0.031 -28.593 1.00 66.38 91 ARG A C 1
ATOM 702 O O . ARG A 1 91 ? -8.103 1.024 -29.188 1.00 66.38 91 ARG A O 1
ATOM 709 N N . ALA A 1 92 ? -7.972 -0.261 -27.329 1.00 71.06 92 ALA A N 1
ATOM 710 C CA . ALA A 1 92 ? -7.116 0.651 -26.581 1.00 71.06 92 ALA A CA 1
ATOM 711 C C . ALA A 1 92 ? -5.824 0.880 -27.379 1.00 71.06 92 ALA A C 1
ATOM 713 O O . ALA A 1 92 ? -5.203 -0.080 -27.842 1.00 71.06 92 ALA A O 1
ATOM 714 N N . VAL A 1 93 ? -5.483 2.147 -27.607 1.00 78.62 93 VAL A N 1
ATOM 715 C CA . VAL A 1 93 ? -4.246 2.515 -28.297 1.00 78.62 93 VAL A CA 1
ATOM 716 C C . VAL A 1 93 ? -3.100 2.303 -27.320 1.00 78.62 93 VAL A C 1
ATOM 718 O O . VAL A 1 93 ? -3.175 2.763 -26.180 1.00 78.62 93 VAL A O 1
ATOM 721 N N . ASP A 1 94 ? -2.064 1.601 -27.767 1.00 86.12 94 ASP A N 1
ATOM 722 C CA . ASP A 1 94 ? -0.834 1.490 -26.999 1.00 86.12 94 ASP A CA 1
ATOM 723 C C . ASP A 1 94 ? -0.066 2.808 -27.109 1.00 86.12 94 ASP A C 1
ATOM 725 O O . ASP A 1 94 ? 0.349 3.213 -28.196 1.00 86.12 94 ASP A O 1
ATOM 729 N N . HIS A 1 95 ? 0.039 3.510 -25.985 1.00 89.06 95 HIS A N 1
ATOM 730 C CA . HIS A 1 95 ? 0.777 4.762 -25.890 1.00 89.06 95 HIS A CA 1
ATOM 731 C C . HIS A 1 95 ? 2.181 4.575 -25.314 1.00 89.06 95 HIS A C 1
ATOM 733 O O . HIS A 1 95 ? 2.931 5.552 -25.257 1.00 89.06 95 HIS A O 1
ATOM 739 N N . ILE A 1 96 ? 2.538 3.358 -24.903 1.00 91.50 96 ILE A N 1
ATOM 740 C CA . ILE A 1 96 ? 3.824 3.046 -24.293 1.00 91.50 96 ILE A CA 1
ATOM 741 C C . ILE A 1 96 ? 4.824 2.795 -25.417 1.00 91.50 96 ILE A C 1
ATOM 743 O O . ILE A 1 96 ? 4.669 1.889 -26.230 1.00 91.50 96 ILE A O 1
ATOM 747 N N . VAL A 1 97 ? 5.859 3.623 -25.473 1.00 92.81 97 VAL A N 1
ATOM 748 C CA . VAL A 1 97 ? 6.944 3.494 -26.441 1.00 92.81 97 VAL A CA 1
ATOM 749 C C . VAL A 1 97 ? 8.148 2.899 -25.735 1.00 92.81 97 VAL A C 1
ATOM 751 O O . VAL A 1 97 ? 8.693 3.472 -24.790 1.00 92.81 97 VAL A O 1
ATOM 754 N N . MET A 1 98 ? 8.556 1.728 -26.209 1.00 95.00 98 MET A N 1
ATOM 755 C CA . MET A 1 98 ? 9.754 1.028 -25.769 1.00 95.00 98 MET A CA 1
ATOM 756 C C . MET A 1 98 ? 10.279 0.188 -26.935 1.00 95.00 98 MET A C 1
ATOM 758 O O . MET A 1 98 ? 9.494 -0.376 -27.696 1.00 95.00 98 MET A O 1
ATOM 762 N N . ASN A 1 99 ? 11.599 0.122 -27.113 1.00 95.12 99 ASN A N 1
ATOM 763 C CA . ASN A 1 99 ? 12.171 -0.741 -28.145 1.00 95.12 99 ASN A CA 1
ATOM 764 C C . ASN A 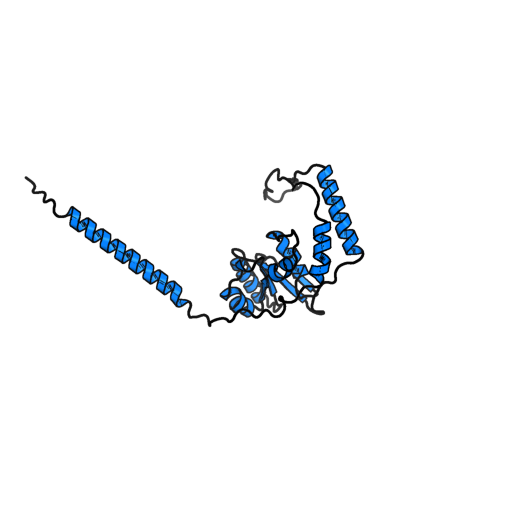1 99 ? 12.136 -2.216 -27.702 1.00 95.12 99 ASN A C 1
ATOM 766 O O . ASN A 1 99 ? 12.122 -2.526 -26.511 1.00 95.12 99 ASN A O 1
ATOM 770 N N . GLU A 1 100 ? 12.171 -3.136 -28.667 1.00 95.81 100 GLU A N 1
ATOM 771 C CA . GLU A 1 100 ? 12.033 -4.575 -28.399 1.00 95.81 100 GLU A CA 1
ATOM 772 C C . GLU A 1 100 ? 13.123 -5.125 -27.460 1.00 95.81 100 GLU A C 1
ATOM 774 O O . GLU A 1 100 ? 12.877 -6.017 -26.651 1.00 95.81 100 GLU A O 1
ATOM 779 N N . LYS A 1 101 ? 14.338 -4.566 -27.520 1.00 96.62 101 LYS A N 1
ATOM 780 C CA . LYS A 1 101 ? 15.459 -4.985 -26.668 1.00 96.62 101 LYS A CA 1
ATOM 781 C C . LYS A 1 101 ? 15.216 -4.633 -25.197 1.00 96.62 101 LYS A C 1
ATOM 783 O O . LYS A 1 101 ? 15.563 -5.420 -24.309 1.00 96.62 101 LYS A O 1
ATOM 788 N N . ASP A 1 102 ? 14.636 -3.469 -24.937 1.00 96.62 102 ASP A N 1
ATOM 789 C CA . ASP A 1 102 ? 14.284 -3.023 -23.592 1.00 96.62 102 ASP A CA 1
ATOM 790 C C . ASP A 1 102 ? 13.089 -3.820 -23.064 1.00 96.62 102 ASP A C 1
ATOM 792 O O . ASP A 1 102 ? 13.144 -4.301 -21.934 1.00 96.62 102 ASP A O 1
ATOM 796 N N . ILE A 1 103 ? 12.085 -4.104 -23.906 1.00 95.88 103 ILE A N 1
ATOM 797 C CA . ILE A 1 103 ? 10.969 -5.004 -23.559 1.00 95.88 103 ILE A CA 1
ATOM 798 C C . ILE A 1 103 ? 11.496 -6.381 -23.141 1.00 95.88 103 ILE A C 1
ATOM 800 O O . ILE A 1 103 ? 11.093 -6.919 -22.109 1.00 95.88 103 ILE A O 1
ATOM 804 N N . GLU A 1 104 ? 12.438 -6.947 -23.894 1.00 96.88 104 GLU A N 1
ATOM 805 C CA . GLU A 1 104 ? 13.024 -8.245 -23.557 1.00 96.88 104 GLU A CA 1
ATOM 806 C C . GLU A 1 104 ? 13.907 -8.188 -22.299 1.00 96.88 104 GLU A C 1
ATOM 808 O O . GLU A 1 104 ? 14.046 -9.166 -21.564 1.00 96.88 104 GLU A O 1
ATOM 813 N N . THR A 1 105 ? 14.493 -7.031 -21.993 1.00 97.31 105 THR A N 1
ATOM 814 C CA . THR A 1 105 ? 15.208 -6.814 -20.728 1.00 97.31 105 THR A CA 1
ATOM 815 C C . THR A 1 105 ? 14.239 -6.768 -19.548 1.00 97.31 105 THR A C 1
ATOM 817 O O . THR A 1 105 ? 14.467 -7.467 -18.560 1.00 97.31 105 THR A O 1
ATOM 820 N N . MET A 1 106 ? 13.124 -6.044 -19.676 1.00 96.25 106 MET A N 1
ATOM 821 C CA . MET A 1 106 ? 12.039 -6.019 -18.689 1.00 96.25 106 MET A CA 1
ATOM 822 C C . MET A 1 106 ? 11.478 -7.424 -18.447 1.00 96.25 106 MET A C 1
ATOM 824 O O . MET A 1 106 ? 11.349 -7.845 -17.296 1.00 96.25 106 MET A O 1
ATOM 828 N N . ARG A 1 107 ? 11.198 -8.174 -19.524 1.00 97.06 107 ARG A N 1
ATOM 829 C CA . ARG A 1 107 ? 10.661 -9.540 -19.457 1.00 97.06 107 ARG A CA 1
ATOM 830 C C . ARG A 1 107 ? 11.600 -10.464 -18.694 1.00 97.06 107 ARG A C 1
ATOM 832 O O . ARG A 1 107 ? 11.159 -11.104 -17.749 1.00 97.06 107 ARG A O 1
ATOM 839 N N . ARG A 1 108 ? 12.890 -10.494 -19.042 1.00 97.62 108 ARG A N 1
ATOM 840 C CA . ARG A 1 108 ? 13.880 -11.334 -18.343 1.00 97.62 108 ARG A CA 1
ATOM 841 C C . ARG A 1 108 ? 14.000 -10.981 -16.863 1.00 97.62 108 ARG A C 1
ATOM 843 O O . ARG A 1 108 ? 14.039 -11.889 -16.038 1.00 97.62 108 ARG A O 1
ATOM 850 N N . SER A 1 109 ? 14.016 -9.689 -16.529 1.00 97.25 109 SER A N 1
ATOM 851 C CA . SER A 1 109 ? 14.060 -9.226 -15.135 1.00 97.25 109 SER A CA 1
ATOM 852 C C . SER A 1 109 ? 12.842 -9.696 -14.340 1.00 97.25 109 SER A C 1
ATOM 854 O O . SER A 1 109 ? 12.973 -10.228 -13.240 1.00 97.25 109 SER A O 1
ATOM 856 N N . HIS A 1 110 ? 11.653 -9.542 -14.928 1.00 96.56 110 HIS A N 1
ATOM 857 C CA . HIS A 1 110 ? 10.399 -9.961 -14.317 1.00 96.56 110 HIS A CA 1
ATOM 858 C C . HIS A 1 110 ? 10.316 -11.483 -14.156 1.00 96.56 110 HIS A C 1
ATOM 860 O O . HIS A 1 110 ? 9.994 -11.951 -13.068 1.00 96.56 110 HIS A O 1
ATOM 866 N N . THR A 1 111 ? 10.650 -12.253 -15.196 1.00 97.88 111 THR A N 1
ATOM 867 C CA . THR A 1 111 ? 10.670 -13.722 -15.137 1.00 97.88 111 THR A CA 1
ATOM 868 C C . THR A 1 111 ? 11.598 -14.205 -14.032 1.00 97.88 111 THR A C 1
ATOM 870 O O . THR A 1 111 ? 11.180 -14.997 -13.196 1.00 97.88 111 THR A O 1
ATOM 873 N N . TRP A 1 112 ? 12.821 -13.669 -13.965 1.00 97.31 112 TRP A N 1
ATOM 874 C CA . TRP A 1 112 ? 13.762 -14.028 -12.908 1.00 97.31 112 TRP A CA 1
ATOM 875 C C . TRP A 1 112 ? 13.190 -13.742 -11.514 1.00 97.31 112 TRP A C 1
ATOM 877 O O . TRP A 1 112 ? 13.249 -14.607 -10.644 1.00 97.31 112 TRP A O 1
ATOM 887 N N . PHE A 1 113 ? 12.589 -12.566 -11.309 1.00 96.31 113 PHE A N 1
ATOM 888 C CA . PHE A 1 113 ? 11.978 -12.194 -10.030 1.00 96.31 113 PHE A CA 1
ATOM 889 C C . PHE A 1 113 ? 10.852 -13.147 -9.620 1.00 96.31 113 PHE A C 1
ATOM 891 O O . PHE A 1 113 ? 10.828 -13.632 -8.489 1.00 96.31 113 PHE A O 1
ATOM 898 N N . VAL A 1 114 ? 9.942 -13.448 -10.551 1.00 96.50 114 VAL A N 1
ATOM 899 C CA . VAL A 1 114 ? 8.836 -14.387 -10.330 1.00 96.50 114 VAL A CA 1
ATOM 900 C C . VAL A 1 114 ? 9.373 -15.780 -10.008 1.00 96.50 114 VAL A C 1
ATOM 902 O O . VAL A 1 114 ? 8.910 -16.391 -9.049 1.00 96.50 114 VAL A O 1
ATOM 905 N N . ASP A 1 115 ? 10.386 -16.256 -10.732 1.00 97.50 115 ASP A N 1
ATOM 906 C CA . ASP A 1 115 ? 11.004 -17.560 -10.485 1.00 97.50 115 ASP A CA 1
ATOM 907 C C . ASP A 1 115 ? 11.633 -17.642 -9.087 1.00 97.50 115 ASP A C 1
ATOM 909 O O . ASP A 1 115 ? 11.493 -18.668 -8.418 1.00 97.50 115 ASP A O 1
ATOM 913 N N . GLN A 1 116 ? 12.286 -16.572 -8.609 1.00 96.44 116 GLN A N 1
ATOM 914 C CA . GLN A 1 116 ? 12.817 -16.525 -7.240 1.00 96.44 116 GLN A CA 1
ATOM 915 C C . GLN A 1 116 ? 11.697 -16.613 -6.195 1.00 96.44 116 GLN A C 1
ATOM 917 O O . GLN A 1 116 ? 11.810 -17.374 -5.230 1.00 96.44 116 GLN A O 1
ATOM 922 N N . LEU A 1 117 ? 10.596 -15.883 -6.399 1.00 94.50 117 LEU A N 1
ATOM 923 C CA . LEU A 1 117 ? 9.446 -15.921 -5.492 1.00 94.50 117 LEU A CA 1
ATOM 924 C C . LEU A 1 117 ? 8.738 -17.281 -5.510 1.00 94.50 117 LEU A C 1
ATOM 926 O O . LEU A 1 117 ? 8.341 -17.773 -4.460 1.00 94.50 117 LEU A O 1
ATOM 930 N N . MET A 1 118 ? 8.609 -17.925 -6.669 1.00 95.06 118 MET A N 1
ATOM 931 C CA . MET A 1 118 ? 7.986 -19.250 -6.772 1.00 95.06 118 MET A CA 1
ATOM 932 C C . MET A 1 118 ? 8.815 -20.344 -6.094 1.00 95.06 118 MET A C 1
ATOM 934 O O . MET A 1 118 ? 8.251 -21.323 -5.609 1.00 95.06 118 MET A O 1
ATOM 938 N N . GLN A 1 119 ? 10.139 -20.187 -6.049 1.00 94.31 119 GLN A N 1
ATOM 939 C CA . GLN A 1 119 ? 11.029 -21.135 -5.380 1.00 94.31 119 GLN A CA 1
ATOM 940 C C . GLN A 1 119 ? 11.023 -20.955 -3.863 1.00 94.31 119 GLN A C 1
ATOM 942 O O . GLN A 1 119 ? 10.889 -21.940 -3.144 1.00 94.31 119 GLN A O 1
ATOM 947 N N . ASN A 1 120 ? 11.173 -19.720 -3.375 1.00 91.69 120 ASN A N 1
ATOM 948 C CA . ASN A 1 120 ? 11.275 -19.418 -1.945 1.00 91.69 120 ASN A CA 1
ATOM 949 C C . ASN A 1 120 ? 10.683 -18.037 -1.627 1.00 91.69 120 ASN A C 1
ATOM 951 O O . ASN A 1 120 ? 11.407 -17.097 -1.294 1.00 91.69 120 ASN A O 1
ATOM 955 N N . ALA A 1 121 ? 9.358 -17.905 -1.723 1.00 92.19 121 ALA A N 1
ATOM 956 C CA . ALA A 1 121 ? 8.672 -16.669 -1.362 1.00 92.19 121 ALA A CA 1
ATOM 957 C C . ALA A 1 121 ? 8.936 -16.302 0.113 1.00 92.19 121 ALA A C 1
ATOM 959 O O . ALA A 1 121 ? 8.684 -17.125 1.003 1.00 92.19 121 ALA A O 1
ATOM 960 N N . PRO A 1 122 ? 9.367 -15.059 0.401 1.00 93.12 122 PRO A N 1
ATOM 961 C CA . PRO A 1 122 ? 9.383 -14.538 1.759 1.00 93.12 122 PRO A CA 1
ATOM 962 C C . PRO A 1 122 ? 7.999 -14.650 2.400 1.00 93.12 122 PRO A C 1
ATOM 964 O O . PRO A 1 122 ? 6.974 -14.351 1.783 1.00 93.12 122 PRO A O 1
ATOM 967 N N . LYS A 1 123 ? 7.961 -15.091 3.656 1.00 92.31 123 LYS A N 1
ATOM 968 C CA . LYS A 1 123 ? 6.704 -15.284 4.374 1.00 92.31 123 LYS A CA 1
ATOM 969 C C . LYS A 1 123 ? 6.106 -13.932 4.759 1.00 92.31 123 LYS A C 1
ATOM 971 O O . LYS A 1 123 ? 6.751 -13.162 5.458 1.00 92.31 123 LYS A O 1
ATOM 976 N N . LEU A 1 124 ? 4.860 -13.693 4.354 1.00 91.25 124 LEU A N 1
ATOM 977 C CA . LEU A 1 124 ? 4.102 -12.509 4.761 1.00 91.25 124 LEU A CA 1
ATOM 978 C C . LEU A 1 124 ? 3.771 -12.536 6.260 1.00 91.25 124 LEU A C 1
ATOM 980 O O . LEU A 1 124 ? 3.486 -13.591 6.840 1.00 91.25 124 LEU A O 1
ATOM 984 N N . GLU A 1 125 ? 3.776 -11.355 6.870 1.00 90.12 125 GLU A N 1
ATOM 985 C CA . GLU A 1 125 ? 3.505 -11.143 8.290 1.00 90.12 125 GLU A CA 1
ATOM 986 C C . GLU A 1 125 ? 2.058 -10.677 8.478 1.00 90.12 125 GLU A C 1
ATOM 988 O O . GLU A 1 125 ? 1.734 -9.512 8.286 1.00 90.12 125 GLU A O 1
ATOM 993 N N . TYR A 1 126 ? 1.169 -11.590 8.870 1.00 91.69 126 TYR A N 1
ATOM 994 C CA . TYR A 1 126 ? -0.241 -11.274 9.103 1.00 91.69 126 TYR A CA 1
ATOM 995 C C . TYR A 1 126 ? -0.824 -12.066 10.276 1.00 91.69 126 TYR A C 1
ATOM 997 O O . TYR A 1 126 ? -0.287 -13.088 10.718 1.00 91.69 126 TYR A O 1
ATOM 1005 N N . LYS A 1 127 ? -1.974 -11.609 10.780 1.00 91.38 127 LYS A N 1
ATOM 1006 C CA . LYS A 1 127 ? -2.744 -12.303 11.818 1.00 91.38 127 LYS A CA 1
ATOM 1007 C C . LYS A 1 127 ? -3.703 -13.306 11.180 1.00 91.38 127 LYS A C 1
ATOM 1009 O O . LYS A 1 127 ? -4.623 -12.915 10.464 1.00 91.38 127 LYS A O 1
ATOM 1014 N N . LYS A 1 128 ? -3.520 -14.595 11.472 1.00 93.62 128 LYS A N 1
ATOM 1015 C CA . LYS A 1 128 ? -4.418 -15.660 10.995 1.00 93.62 128 LYS A CA 1
ATOM 1016 C C . LYS A 1 128 ? -5.870 -15.433 11.443 1.00 93.62 128 LYS A C 1
ATOM 1018 O O . LYS A 1 128 ? -6.113 -14.933 12.540 1.00 93.62 128 LYS A O 1
ATOM 1023 N N . GLY A 1 129 ? -6.821 -15.828 10.608 1.00 93.56 129 GLY A N 1
ATOM 1024 C CA . GLY A 1 129 ? -8.263 -15.706 10.795 1.00 93.56 129 GLY A CA 1
ATOM 1025 C C . GLY A 1 129 ? -8.807 -14.285 10.643 1.00 93.56 129 GLY A C 1
ATOM 1026 O O . GLY A 1 129 ? -9.935 -14.032 11.063 1.00 93.56 129 GLY A O 1
ATOM 1027 N N . THR A 1 130 ? -8.032 -13.336 10.105 1.00 93.38 130 THR A N 1
ATOM 1028 C CA . THR A 1 130 ? -8.471 -11.937 9.984 1.00 93.38 130 THR A CA 1
ATOM 1029 C C . THR A 1 130 ? -8.840 -11.570 8.550 1.00 93.38 130 THR A C 1
ATOM 1031 O O . THR A 1 130 ? -8.073 -11.799 7.621 1.00 93.38 130 THR A O 1
ATOM 1034 N N . SER A 1 131 ? -10.013 -10.955 8.378 1.00 94.75 131 SER A N 1
ATOM 1035 C CA . SER A 1 131 ? -10.496 -10.455 7.084 1.00 94.75 131 SER A CA 1
ATOM 1036 C C . SER A 1 131 ? -10.925 -9.003 7.215 1.00 94.75 131 SER A C 1
ATOM 1038 O O . SER A 1 131 ? -11.770 -8.703 8.065 1.00 94.75 131 SER A O 1
ATOM 1040 N N . ARG A 1 132 ? -10.305 -8.091 6.463 1.00 94.56 132 ARG A N 1
ATOM 1041 C CA . ARG A 1 132 ? -10.365 -6.640 6.714 1.00 94.56 132 ARG A CA 1
ATOM 1042 C C . ARG A 1 132 ? -10.164 -5.825 5.439 1.00 94.56 132 ARG A C 1
ATOM 1044 O O . ARG A 1 132 ? -9.890 -6.378 4.376 1.00 94.56 132 ARG A O 1
ATOM 1051 N N . ILE A 1 133 ? -10.331 -4.511 5.563 1.00 97.25 133 ILE A N 1
ATOM 1052 C CA . ILE A 1 133 ? -10.185 -3.567 4.457 1.00 97.25 133 ILE A CA 1
ATOM 1053 C C . ILE A 1 133 ? -8.828 -2.873 4.557 1.00 97.25 133 ILE A C 1
ATOM 1055 O O . ILE A 1 133 ? -8.393 -2.490 5.644 1.00 97.25 133 ILE A O 1
ATOM 1059 N N . VAL A 1 134 ? -8.179 -2.696 3.414 1.00 97.00 134 VAL A N 1
ATOM 1060 C CA . VAL A 1 134 ? -6.928 -1.948 3.277 1.00 97.00 134 VAL A CA 1
ATOM 1061 C C . VAL A 1 134 ? -7.145 -0.849 2.249 1.00 97.00 134 VAL A C 1
ATOM 1063 O O . VAL A 1 134 ? -7.791 -1.070 1.231 1.00 97.00 134 VAL A O 1
ATOM 1066 N N . THR A 1 135 ? -6.616 0.335 2.516 1.00 95.81 135 THR A N 1
ATOM 1067 C CA . THR A 1 135 ? -6.623 1.473 1.595 1.00 95.81 135 THR A CA 1
ATOM 1068 C C . THR A 1 135 ? -5.290 2.196 1.695 1.00 95.81 135 THR A C 1
ATOM 1070 O O . THR A 1 135 ? -4.578 2.083 2.692 1.00 95.81 135 THR A O 1
ATOM 1073 N N . SER A 1 136 ? -4.966 2.981 0.678 1.00 94.06 136 SER A N 1
ATOM 1074 C CA . SER A 1 136 ? -3.876 3.954 0.719 1.00 94.06 136 SER A CA 1
ATOM 1075 C C . SER A 1 136 ? -4.439 5.356 0.525 1.00 94.06 136 SER A C 1
ATOM 1077 O O . SER A 1 136 ? -5.248 5.552 -0.384 1.00 94.06 136 SER A O 1
ATOM 1079 N N . ALA A 1 137 ? -4.035 6.318 1.348 1.00 93.38 137 ALA A N 1
ATOM 1080 C CA . ALA A 1 137 ? -4.444 7.713 1.208 1.00 93.38 137 ALA A CA 1
ATOM 1081 C C . ALA A 1 137 ? -3.420 8.637 1.867 1.00 93.38 137 ALA A C 1
ATOM 1083 O O . ALA A 1 137 ? -2.833 8.264 2.869 1.00 93.38 137 ALA A O 1
ATOM 1084 N N . GLY A 1 138 ? -3.275 9.845 1.338 1.00 90.12 138 GLY A N 1
ATOM 1085 C CA . GLY A 1 138 ? -2.435 10.913 1.870 1.00 90.12 138 GLY A CA 1
ATOM 1086 C C . GLY A 1 138 ? -2.837 12.231 1.209 1.00 90.12 138 GLY A C 1
ATOM 1087 O O . GLY A 1 138 ? -3.368 12.213 0.091 1.00 90.12 138 GLY A O 1
ATOM 1088 N N . GLY A 1 139 ? -2.653 13.357 1.902 1.00 89.75 139 GLY A N 1
ATOM 1089 C CA . GLY A 1 139 ? -2.953 14.695 1.378 1.00 89.75 139 GLY A CA 1
ATOM 1090 C C . GLY A 1 139 ? -4.357 14.810 0.765 1.00 89.75 139 GLY A C 1
ATOM 1091 O O . GLY A 1 139 ? -5.365 14.557 1.427 1.00 89.75 139 GLY A O 1
ATOM 1092 N N . ASP A 1 140 ? -4.423 15.132 -0.530 1.00 91.38 140 ASP A N 1
ATOM 1093 C CA . ASP A 1 140 ? -5.674 15.360 -1.276 1.00 91.38 140 ASP A CA 1
ATOM 1094 C C . ASP A 1 140 ? -6.627 14.148 -1.316 1.00 91.38 140 ASP A C 1
ATOM 1096 O O . ASP A 1 140 ? -7.806 14.293 -1.650 1.00 91.38 140 ASP A O 1
ATOM 1100 N N . TYR A 1 141 ? -6.155 12.953 -0.949 1.00 93.75 141 TYR A N 1
ATOM 1101 C CA . TYR A 1 141 ? -6.984 11.748 -0.878 1.00 93.75 141 TYR A CA 1
ATOM 1102 C C . TYR A 1 141 ? -7.659 11.530 0.485 1.00 93.75 141 TYR A C 1
ATOM 1104 O O . TYR A 1 141 ? -8.526 10.661 0.596 1.00 93.75 141 TYR A O 1
ATOM 1112 N N . PHE A 1 142 ? -7.352 12.318 1.519 1.00 95.19 142 PHE A N 1
ATOM 1113 C CA . PHE A 1 142 ? -8.052 12.209 2.804 1.00 95.19 142 PHE A CA 1
ATOM 1114 C C . PHE A 1 142 ? -9.528 12.622 2.752 1.00 95.19 142 PHE A C 1
ATOM 1116 O O . PHE A 1 142 ? -10.357 11.881 3.292 1.00 95.19 142 PHE A O 1
ATOM 1123 N N . PRO A 1 143 ? -9.921 13.728 2.088 1.00 95.75 143 PRO A N 1
ATOM 1124 C CA . PRO A 1 143 ? -11.334 14.059 1.940 1.00 95.75 143 PRO A CA 1
ATOM 1125 C C . PRO A 1 143 ? -12.174 12.949 1.276 1.00 95.75 143 PRO A C 1
ATOM 1127 O O . PRO A 1 143 ? -13.180 12.555 1.879 1.00 95.75 143 PRO A O 1
ATOM 1130 N N . PRO A 1 144 ? -11.808 12.385 0.100 1.00 96.50 144 PRO A N 1
ATOM 1131 C CA . PRO A 1 144 ? -12.578 11.286 -0.480 1.00 96.50 144 PRO A CA 1
ATOM 1132 C C . PRO A 1 144 ? -12.549 10.028 0.397 1.00 96.50 144 PRO A C 1
ATOM 1134 O O . PRO A 1 144 ? -13.606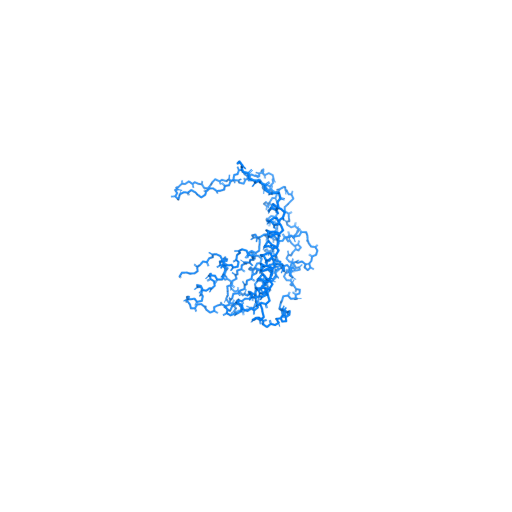 9.418 0.570 1.00 96.50 144 PRO A O 1
ATOM 1137 N N . LEU A 1 145 ? -11.421 9.707 1.050 1.00 96.56 145 LEU A N 1
ATOM 1138 C CA . LEU A 1 145 ? -11.342 8.591 2.000 1.00 96.56 145 LEU A CA 1
ATOM 1139 C C . LEU A 1 145 ? -12.370 8.736 3.126 1.00 96.56 145 LEU A C 1
ATOM 1141 O O . LEU A 1 145 ? -13.078 7.784 3.449 1.00 96.56 145 LEU A O 1
ATOM 1145 N N . LEU A 1 146 ? -12.476 9.919 3.734 1.00 96.50 146 LEU A N 1
ATOM 1146 C CA . LEU A 1 146 ? -13.427 10.162 4.819 1.00 96.50 146 LEU A CA 1
ATOM 1147 C C . LEU A 1 146 ? -14.875 9.973 4.366 1.00 96.50 146 LEU A C 1
ATOM 1149 O O . LEU A 1 146 ? -15.681 9.393 5.100 1.00 96.50 146 LEU A O 1
ATOM 1153 N N . VAL A 1 147 ? -15.207 10.430 3.159 1.00 96.00 147 VAL A N 1
ATOM 1154 C CA . VAL A 1 147 ? -16.536 10.225 2.572 1.00 96.00 147 VAL A CA 1
ATOM 1155 C C . VAL A 1 147 ? -16.778 8.736 2.303 1.00 96.00 147 VAL A C 1
ATOM 1157 O O . VAL A 1 147 ? -17.812 8.212 2.726 1.00 96.00 147 VAL A O 1
ATOM 1160 N N . SER A 1 148 ? -15.817 8.038 1.689 1.00 95.75 148 SER A N 1
ATOM 1161 C CA . SER A 1 148 ? -15.884 6.594 1.432 1.00 95.75 148 SER A CA 1
ATOM 1162 C C . SER A 1 148 ? -16.072 5.795 2.725 1.00 95.75 148 SER A C 1
ATOM 1164 O O . SER A 1 148 ? -17.000 4.991 2.825 1.00 95.75 148 SER A O 1
ATOM 1166 N N . LEU A 1 149 ? -15.297 6.084 3.775 1.00 96.44 149 LEU A N 1
ATOM 1167 C CA . LEU A 1 149 ? -15.423 5.431 5.080 1.00 96.44 149 LEU A CA 1
ATOM 1168 C C . LEU A 1 149 ? -16.774 5.696 5.739 1.00 96.44 149 LEU A C 1
ATOM 1170 O O . LEU A 1 149 ? -17.366 4.793 6.329 1.00 96.44 149 LEU A O 1
ATOM 1174 N N . ARG A 1 150 ? -17.309 6.916 5.642 1.00 95.56 150 ARG A N 1
ATOM 1175 C CA . ARG A 1 150 ? -18.651 7.211 6.162 1.00 95.56 150 ARG A CA 1
ATOM 1176 C C . ARG A 1 150 ? -19.721 6.422 5.416 1.00 95.56 150 ARG A C 1
ATOM 1178 O O . ARG A 1 150 ? -20.638 5.918 6.063 1.00 95.56 150 ARG A O 1
ATOM 1185 N N . PHE A 1 151 ? -19.609 6.281 4.098 1.00 96.12 151 PHE A N 1
ATOM 1186 C CA . PHE A 1 151 ? -20.519 5.444 3.313 1.00 96.12 151 PHE A CA 1
ATOM 1187 C C . PHE A 1 151 ? -20.372 3.967 3.667 1.00 96.12 151 PHE A C 1
ATOM 1189 O O . PHE A 1 151 ? -21.374 3.320 3.954 1.00 96.12 151 PHE A O 1
ATOM 1196 N N . LEU A 1 152 ? -19.143 3.471 3.813 1.00 95.94 152 LEU A N 1
ATOM 1197 C CA . LEU A 1 152 ? -18.868 2.122 4.299 1.00 95.94 152 LEU A CA 1
ATOM 1198 C C . LEU A 1 152 ? -19.549 1.847 5.646 1.00 95.94 152 LEU A C 1
ATOM 1200 O O . LEU A 1 152 ? -20.137 0.789 5.841 1.00 95.94 152 LEU A O 1
ATOM 1204 N N . ARG A 1 153 ? -19.508 2.792 6.592 1.00 96.25 153 ARG A N 1
ATOM 1205 C CA . ARG A 1 153 ? -20.194 2.618 7.883 1.00 96.25 153 ARG A CA 1
ATOM 1206 C C . ARG A 1 153 ? -21.715 2.666 7.752 1.00 96.25 153 ARG A C 1
ATOM 1208 O O . ARG A 1 153 ? -22.398 1.968 8.496 1.00 96.25 153 ARG A O 1
ATOM 1215 N N . ARG A 1 154 ? -22.259 3.421 6.794 1.00 95.62 154 ARG A N 1
ATOM 1216 C CA . ARG A 1 154 ? -23.706 3.453 6.513 1.00 95.62 154 ARG A CA 1
ATOM 1217 C C . ARG A 1 154 ? -24.242 2.138 5.951 1.00 95.62 154 ARG A C 1
ATOM 1219 O O . ARG A 1 154 ? -25.408 1.848 6.190 1.00 95.62 154 ARG A O 1
ATOM 1226 N N . THR A 1 155 ? -23.418 1.324 5.289 1.00 95.12 155 THR A N 1
ATOM 1227 C CA . THR A 1 155 ? -23.833 -0.022 4.843 1.00 95.12 155 THR A CA 1
ATOM 1228 C C . THR A 1 155 ? -23.945 -1.031 5.994 1.00 95.12 155 THR A C 1
ATOM 1230 O O . THR A 1 155 ? -24.360 -2.167 5.781 1.00 95.12 155 THR A O 1
ATOM 1233 N N . GLY A 1 156 ? -23.570 -0.644 7.220 1.00 95.06 156 GLY A N 1
ATOM 1234 C CA . GLY A 1 156 ? -23.507 -1.533 8.379 1.00 95.06 156 GLY A CA 1
ATOM 1235 C C . GLY A 1 156 ? -22.183 -2.292 8.502 1.00 95.06 156 GLY A C 1
ATOM 1236 O O . GLY A 1 156 ? -22.026 -3.093 9.423 1.00 95.06 156 GLY A O 1
ATOM 1237 N N . SER A 1 157 ? -21.206 -2.041 7.620 1.00 94.94 157 SER A N 1
ATOM 1238 C CA . SER A 1 157 ? -19.890 -2.675 7.716 1.00 94.94 157 SER A CA 1
ATOM 1239 C C . SER A 1 157 ? -19.156 -2.243 8.983 1.00 94.94 157 SER A C 1
ATOM 1241 O O . SER A 1 157 ? -18.839 -1.067 9.182 1.00 94.94 157 SER A O 1
ATOM 1243 N N . THR A 1 158 ? -18.804 -3.221 9.811 1.00 94.12 158 THR A N 1
ATOM 1244 C CA . THR A 1 158 ? -17.989 -3.042 11.019 1.00 94.12 158 THR A CA 1
ATOM 1245 C C . THR A 1 158 ? -16.529 -3.435 10.806 1.00 94.12 158 THR A C 1
ATOM 1247 O O . THR A 1 158 ? -15.743 -3.374 11.751 1.00 94.12 158 THR A O 1
ATOM 1250 N N . LEU A 1 159 ? -16.138 -3.817 9.581 1.00 94.88 159 LEU A N 1
ATOM 1251 C CA . LEU A 1 159 ? -14.777 -4.263 9.287 1.00 94.88 159 LEU A CA 1
ATOM 1252 C C . LEU A 1 159 ? -13.752 -3.142 9.556 1.00 94.88 159 LEU A C 1
ATOM 1254 O O . LEU A 1 159 ? -13.934 -2.025 9.053 1.00 94.88 159 LEU A O 1
ATOM 1258 N N . PRO A 1 160 ? -12.679 -3.430 10.321 1.00 95.31 160 PRO A N 1
ATOM 1259 C CA . PRO A 1 160 ? -11.545 -2.527 10.470 1.00 95.31 160 PRO A CA 1
ATOM 1260 C C . PRO A 1 160 ? -10.889 -2.178 9.140 1.00 95.31 160 PRO A C 1
ATOM 1262 O O . PRO A 1 160 ? -10.835 -3.017 8.235 1.00 95.31 160 PRO A O 1
ATOM 1265 N N . VAL A 1 161 ? -10.368 -0.954 9.072 1.00 97.31 161 VAL A N 1
ATOM 1266 C CA . VAL A 1 161 ? -9.662 -0.423 7.903 1.00 97.31 161 VAL A CA 1
ATOM 1267 C C . VAL A 1 161 ? -8.230 -0.034 8.279 1.00 97.31 161 VAL A C 1
ATOM 1269 O O . VAL A 1 161 ? -8.010 0.701 9.242 1.00 97.31 161 VAL A O 1
ATOM 1272 N N . GLU A 1 162 ? -7.255 -0.508 7.511 1.00 96.94 162 GLU A N 1
ATOM 1273 C CA . GLU A 1 162 ? -5.874 -0.010 7.545 1.00 96.94 162 GLU A CA 1
ATOM 1274 C C . GLU A 1 162 ? -5.665 1.012 6.430 1.00 96.94 162 GLU A C 1
ATOM 1276 O O . GLU A 1 162 ? -5.878 0.701 5.260 1.00 96.94 162 GLU A O 1
ATOM 1281 N N . VAL A 1 163 ? -5.283 2.234 6.806 1.00 96.44 163 VAL A N 1
ATOM 1282 C CA . VAL A 1 163 ? -5.016 3.355 5.898 1.00 96.44 163 VAL A CA 1
ATOM 1283 C C . VAL A 1 163 ? -3.507 3.553 5.817 1.00 96.44 163 VAL A C 1
ATOM 1285 O O . VAL A 1 163 ? -2.902 4.034 6.770 1.00 96.44 163 VAL A O 1
ATOM 1288 N N . PHE A 1 164 ? -2.897 3.179 4.698 1.00 94.38 164 PHE A N 1
ATOM 1289 C CA . PHE A 1 164 ? -1.465 3.351 4.470 1.00 94.38 164 PHE A CA 1
ATOM 1290 C C . PHE A 1 164 ? -1.149 4.738 3.895 1.00 94.38 164 PHE A C 1
ATOM 1292 O O . PHE A 1 164 ? -1.705 5.127 2.866 1.00 94.38 164 PHE A O 1
ATOM 1299 N N . LEU A 1 165 ? -0.238 5.440 4.563 1.00 92.44 165 LEU A N 1
ATOM 1300 C CA . LEU A 1 165 ? 0.406 6.688 4.166 1.00 92.44 165 LEU A CA 1
ATOM 1301 C C . LEU A 1 165 ? 1.790 6.358 3.587 1.00 92.44 165 LEU A C 1
ATOM 1303 O O . LEU A 1 165 ? 2.446 5.412 4.042 1.00 92.44 165 LEU A O 1
ATOM 1307 N N . ALA A 1 166 ? 2.249 7.128 2.604 1.00 88.88 166 ALA A N 1
ATOM 1308 C CA . ALA A 1 166 ? 3.559 6.943 1.988 1.00 88.88 166 ALA A CA 1
ATOM 1309 C C . ALA A 1 166 ? 4.692 7.357 2.935 1.00 88.88 166 ALA A C 1
ATOM 1311 O O . ALA A 1 166 ? 5.659 6.616 3.098 1.00 88.88 166 ALA A O 1
ATOM 1312 N N . THR A 1 167 ? 4.566 8.533 3.550 1.00 87.44 167 THR A N 1
ATOM 1313 C CA . THR A 1 167 ? 5.620 9.156 4.360 1.00 87.44 167 THR A CA 1
ATOM 1314 C C . THR A 1 167 ? 5.050 9.756 5.648 1.00 87.44 167 THR A C 1
ATOM 1316 O O . THR A 1 167 ? 3.835 9.961 5.750 1.00 87.44 167 THR A O 1
ATOM 1319 N N . PRO A 1 168 ? 5.898 10.084 6.641 1.00 88.56 168 PRO A N 1
ATOM 1320 C CA . PRO A 1 168 ? 5.441 10.721 7.872 1.00 88.56 168 PRO A CA 1
ATOM 1321 C C . PRO A 1 168 ? 4.869 12.124 7.639 1.00 88.56 168 PRO A C 1
ATOM 1323 O O . PRO A 1 168 ? 4.045 12.578 8.425 1.00 88.56 168 PRO A O 1
ATOM 1326 N N . ASP A 1 169 ? 5.262 12.797 6.554 1.00 89.81 169 ASP A N 1
ATOM 1327 C CA . ASP A 1 169 ? 4.781 14.142 6.211 1.00 89.81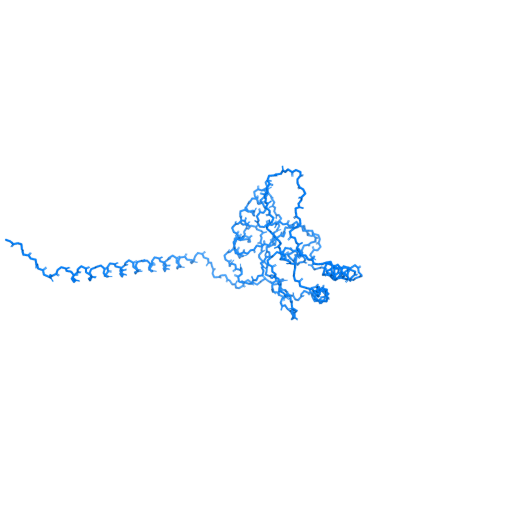 169 ASP A CA 1
ATOM 1328 C C . ASP A 1 169 ? 3.295 14.162 5.820 1.00 89.81 169 ASP A C 1
ATOM 1330 O O . ASP A 1 169 ? 2.641 15.198 5.918 1.00 89.81 169 ASP A O 1
ATOM 1334 N N . GLU A 1 170 ? 2.738 13.021 5.402 1.00 90.31 170 GLU A N 1
ATOM 1335 C CA . GLU A 1 170 ? 1.304 12.873 5.132 1.00 90.31 170 GLU A CA 1
ATOM 1336 C C . GLU A 1 170 ? 0.485 12.639 6.412 1.00 90.31 170 GLU A C 1
ATOM 1338 O O . GLU A 1 170 ? -0.743 12.576 6.357 1.00 90.31 170 GLU A O 1
ATOM 1343 N N . TYR A 1 171 ? 1.130 12.476 7.571 1.00 92.50 171 TYR A N 1
ATOM 1344 C CA . TYR A 1 171 ? 0.444 12.198 8.826 1.00 92.50 171 TYR A CA 1
ATOM 1345 C C . TYR A 1 171 ? -0.274 13.438 9.365 1.00 92.50 171 TYR A C 1
ATOM 1347 O O . TYR A 1 171 ? 0.344 14.429 9.751 1.00 92.50 171 TYR A O 1
ATOM 1355 N N . GLU A 1 172 ? -1.595 13.344 9.492 1.00 94.12 172 GLU A N 1
ATOM 1356 C CA . GLU A 1 172 ? -2.419 14.373 10.121 1.00 94.12 172 GLU A CA 1
ATOM 1357 C C . GLU A 1 172 ? -2.905 13.899 11.501 1.00 94.12 172 GLU A C 1
ATOM 1359 O O . GLU A 1 172 ? -3.776 13.027 11.563 1.00 94.12 172 GLU A O 1
ATOM 1364 N N . PRO A 1 173 ? -2.416 14.471 12.624 1.00 93.00 173 PRO A N 1
ATOM 1365 C CA . PRO A 1 173 ? -2.744 13.983 13.967 1.00 93.00 173 PRO A CA 1
ATOM 1366 C C . PRO A 1 173 ? -4.248 13.920 14.246 1.00 93.00 173 PRO A C 1
ATOM 1368 O O . PRO A 1 173 ? -4.766 12.892 14.674 1.00 93.00 173 PRO A O 1
ATOM 1371 N N . LEU A 1 174 ? -4.987 14.984 13.914 1.00 92.75 174 LEU A N 1
ATOM 1372 C CA . LEU A 1 174 ? -6.439 15.016 14.090 1.00 92.75 174 LEU A CA 1
ATOM 1373 C C . LEU A 1 174 ? -7.136 13.877 13.328 1.00 92.75 174 LEU A C 1
ATOM 1375 O O . LEU A 1 174 ? -8.036 13.210 13.851 1.00 92.75 174 LEU A O 1
ATOM 1379 N N . LEU A 1 175 ? -6.718 13.646 12.086 1.00 94.75 175 LEU A N 1
ATOM 1380 C CA . LEU A 1 175 ? -7.295 12.618 11.239 1.00 94.75 175 LEU A CA 1
ATOM 1381 C C . LEU A 1 175 ? -6.949 11.217 11.753 1.00 94.75 175 LEU A C 1
ATOM 1383 O O . LEU A 1 175 ? -7.844 10.397 11.954 1.00 94.75 175 LEU A O 1
ATOM 1387 N N . CYS A 1 176 ? -5.665 10.954 11.982 1.00 95.31 176 CYS A N 1
ATOM 1388 C CA . CYS A 1 176 ? -5.134 9.635 12.299 1.00 95.31 176 CYS A CA 1
ATOM 1389 C C . CYS A 1 176 ? -5.409 9.181 13.736 1.00 95.31 176 CYS A C 1
ATOM 1391 O O . CYS A 1 176 ? -5.541 7.979 13.968 1.00 95.31 176 CYS A O 1
ATOM 1393 N N . GLU A 1 177 ? -5.529 10.109 14.686 1.00 94.00 177 GLU A N 1
ATOM 1394 C CA . GLU A 1 177 ? -5.623 9.787 16.119 1.00 94.00 177 GLU A CA 1
ATOM 1395 C C . GLU A 1 177 ? -7.034 9.962 16.683 1.00 94.00 177 GLU A C 1
ATOM 1397 O O . GLU A 1 177 ? -7.373 9.327 17.681 1.00 94.00 177 GLU A O 1
ATOM 1402 N N . ALA A 1 178 ? -7.891 10.756 16.031 1.00 93.75 178 ALA A N 1
ATOM 1403 C CA . ALA A 1 178 ? -9.267 10.969 16.482 1.00 93.75 178 ALA A CA 1
ATOM 1404 C C . ALA A 1 178 ? -10.310 10.532 15.445 1.00 93.75 178 ALA A C 1
ATOM 1406 O O . ALA A 1 178 ? -11.181 9.708 15.743 1.00 93.75 178 ALA A O 1
ATOM 1407 N N . ILE A 1 179 ? -10.238 11.053 14.216 1.00 96.00 179 ILE A N 1
ATOM 1408 C CA . ILE A 1 179 ? -11.308 10.852 13.228 1.00 96.00 179 ILE A CA 1
ATOM 1409 C C . ILE A 1 179 ? -11.333 9.410 12.711 1.00 96.00 179 ILE A C 1
ATOM 1411 O O . ILE A 1 179 ? -12.374 8.754 12.789 1.00 96.00 179 ILE A O 1
ATOM 1415 N N . LEU A 1 180 ? -10.216 8.892 12.201 1.00 96.12 180 LEU A N 1
ATOM 1416 C CA . LEU A 1 180 ? -10.137 7.533 11.662 1.00 96.12 180 LEU A CA 1
ATOM 1417 C C . LEU A 1 180 ? -10.402 6.465 12.736 1.00 96.12 180 LEU A C 1
ATOM 1419 O O . LEU A 1 180 ? -11.224 5.582 12.472 1.00 96.12 180 LEU A O 1
ATOM 1423 N N . PRO A 1 181 ? -9.858 6.565 13.966 1.00 96.75 181 PRO A N 1
ATOM 1424 C CA . PRO A 1 181 ? -10.202 5.632 15.037 1.00 96.75 181 PRO A CA 1
ATOM 1425 C C . PRO A 1 181 ? -11.697 5.612 15.367 1.00 96.75 181 PRO A C 1
ATOM 1427 O O . PRO A 1 181 ? -12.266 4.532 15.540 1.00 96.75 181 PRO A O 1
ATOM 1430 N N . SER A 1 182 ? -12.376 6.768 15.345 1.00 95.94 182 SER A N 1
ATOM 1431 C CA . SER A 1 182 ? -13.840 6.832 15.524 1.00 95.94 182 SER A CA 1
ATOM 1432 C C . SER A 1 182 ? -14.626 6.101 14.424 1.00 95.94 182 SER A C 1
ATOM 1434 O O . SER A 1 182 ? -15.786 5.736 14.611 1.00 95.94 182 SER A O 1
ATOM 1436 N N . LEU A 1 183 ? -13.987 5.854 13.278 1.00 96.31 183 LEU A N 1
ATOM 1437 C CA . LEU A 1 183 ? -14.513 5.106 12.142 1.00 96.31 183 LEU A CA 1
ATOM 1438 C C . LEU A 1 183 ? -13.958 3.679 12.069 1.00 96.31 183 LEU A C 1
ATOM 1440 O O . LEU A 1 183 ? -14.098 3.047 11.024 1.00 96.31 183 LEU A O 1
ATOM 1444 N N . ASN A 1 184 ? -13.365 3.143 13.142 1.00 96.38 184 ASN A N 1
ATOM 1445 C CA . ASN A 1 184 ? -12.701 1.833 13.156 1.00 96.38 184 ASN A CA 1
ATOM 1446 C C . ASN A 1 184 ? -11.646 1.707 12.035 1.00 96.38 184 ASN A C 1
ATOM 1448 O O . ASN A 1 184 ? -11.594 0.713 11.305 1.00 96.38 184 ASN A O 1
ATOM 1452 N N . ALA A 1 185 ? -10.857 2.765 11.855 1.00 96.56 185 ALA A N 1
ATOM 1453 C CA . ALA A 1 185 ? -9.750 2.846 10.915 1.00 96.56 185 ALA A CA 1
ATOM 1454 C C . ALA A 1 185 ? -8.478 3.334 11.630 1.00 96.56 185 ALA A C 1
ATOM 1456 O O . ALA A 1 185 ? -8.562 4.009 12.654 1.00 96.56 185 ALA A O 1
ATOM 1457 N N . LYS A 1 186 ? -7.296 2.999 11.106 1.00 94.56 186 LYS A N 1
ATOM 1458 C CA . LYS A 1 186 ? -6.007 3.475 11.641 1.00 94.56 186 LYS A CA 1
ATOM 1459 C C . LYS A 1 186 ? -5.035 3.831 10.519 1.00 94.56 186 LYS A C 1
ATOM 1461 O O . LYS A 1 186 ? -5.027 3.148 9.496 1.00 94.56 186 LYS A O 1
ATOM 1466 N N . CYS A 1 187 ? -4.219 4.859 10.741 1.00 93.50 187 CYS A N 1
ATOM 1467 C CA . CYS A 1 187 ? -3.131 5.240 9.840 1.00 93.50 187 CYS A CA 1
ATOM 1468 C C . CYS A 1 187 ? -1.896 4.375 10.058 1.00 93.50 187 CYS A C 1
ATOM 1470 O O . CYS A 1 187 ? -1.572 4.055 11.204 1.00 93.50 187 CYS A O 1
ATOM 1472 N N . LEU A 1 188 ? -1.203 4.063 8.965 1.00 91.94 188 LEU A N 1
ATOM 1473 C CA . LEU A 1 188 ? 0.043 3.313 8.917 1.00 91.94 188 LEU A CA 1
ATOM 1474 C C . LEU A 1 188 ? 1.027 3.998 7.987 1.00 91.94 188 LEU A C 1
ATOM 1476 O O . LEU A 1 188 ? 0.669 4.266 6.851 1.00 91.94 188 LEU A O 1
ATOM 1480 N N . ILE A 1 189 ? 2.245 4.273 8.439 1.00 90.19 189 ILE A N 1
ATOM 1481 C CA . ILE A 1 189 ? 3.258 4.926 7.608 1.00 90.19 189 ILE A CA 1
ATOM 1482 C C . ILE A 1 189 ? 4.171 3.843 7.049 1.00 90.19 189 ILE A C 1
ATOM 1484 O O . ILE A 1 189 ? 4.775 3.081 7.800 1.00 90.19 189 ILE A O 1
ATOM 1488 N N . ILE A 1 190 ? 4.251 3.741 5.726 1.00 87.50 190 ILE A N 1
ATOM 1489 C CA . ILE A 1 190 ? 4.957 2.626 5.094 1.00 87.50 190 ILE A CA 1
ATOM 1490 C C . ILE A 1 190 ? 6.474 2.832 5.023 1.00 87.50 190 ILE A C 1
ATOM 1492 O O . ILE A 1 190 ? 7.226 1.857 5.072 1.00 87.50 190 ILE A O 1
ATOM 1496 N N . SER A 1 191 ? 6.932 4.086 4.940 1.00 86.12 191 SER A N 1
ATOM 1497 C CA . SER A 1 191 ? 8.358 4.439 4.963 1.00 86.12 191 SER A CA 1
ATOM 1498 C C . SER A 1 191 ? 9.040 3.975 6.249 1.00 86.12 191 SER A C 1
ATOM 1500 O O . SER A 1 191 ? 10.183 3.535 6.204 1.00 86.12 191 SER A O 1
ATOM 1502 N N . ASP A 1 192 ? 8.312 3.950 7.372 1.00 83.75 192 ASP A N 1
ATOM 1503 C CA . ASP A 1 192 ? 8.814 3.445 8.658 1.00 83.75 192 ASP A CA 1
ATOM 1504 C C . ASP A 1 192 ? 9.261 1.976 8.578 1.00 83.75 192 ASP A C 1
ATOM 1506 O O . ASP A 1 192 ? 10.065 1.529 9.395 1.00 83.75 192 ASP A O 1
ATOM 1510 N N . ILE A 1 193 ? 8.747 1.223 7.598 1.00 80.56 193 ILE A N 1
ATOM 1511 C CA . ILE A 1 193 ? 9.100 -0.175 7.336 1.00 80.56 193 ILE A CA 1
ATOM 1512 C C . ILE A 1 193 ? 10.165 -0.269 6.239 1.00 80.56 193 ILE A C 1
ATOM 1514 O O . ILE A 1 193 ? 11.122 -1.032 6.360 1.00 80.56 193 ILE A O 1
ATOM 1518 N N . ILE A 1 194 ? 9.991 0.486 5.154 1.00 81.25 194 ILE A N 1
ATOM 1519 C CA . ILE A 1 194 ? 10.783 0.321 3.930 1.00 81.25 194 ILE A CA 1
ATOM 1520 C C . ILE A 1 194 ? 12.177 0.925 4.051 1.00 81.25 194 ILE A C 1
ATOM 1522 O O . ILE A 1 194 ? 13.144 0.300 3.607 1.00 81.25 194 ILE A O 1
ATOM 1526 N N . ASP A 1 195 ? 12.287 2.071 4.720 1.00 80.00 195 ASP A N 1
ATOM 1527 C CA . ASP A 1 195 ? 13.531 2.837 4.835 1.00 80.00 195 ASP A CA 1
ATOM 1528 C C . ASP A 1 195 ? 14.473 2.263 5.911 1.00 80.00 195 ASP A C 1
ATOM 1530 O O . ASP A 1 195 ? 15.550 2.794 6.168 1.00 80.00 195 ASP A O 1
ATOM 1534 N N . GLN A 1 196 ? 14.105 1.137 6.536 1.00 73.19 196 GLN A N 1
ATOM 1535 C CA . GLN A 1 196 ? 14.956 0.413 7.489 1.00 73.19 196 GLN A CA 1
ATOM 1536 C C . GLN A 1 196 ? 16.191 -0.230 6.830 1.00 73.19 196 GLN A C 1
ATOM 1538 O O . GLN A 1 196 ? 17.103 -0.685 7.527 1.00 73.19 196 GLN A O 1
ATOM 1543 N N . HIS A 1 197 ? 16.224 -0.306 5.498 1.00 70.19 197 HIS A N 1
ATOM 1544 C CA . HIS A 1 197 ? 17.327 -0.867 4.727 1.00 70.19 197 HIS A CA 1
ATOM 1545 C C . HIS A 1 197 ? 17.791 0.127 3.658 1.00 70.19 197 HIS A C 1
ATOM 1547 O O . HIS A 1 197 ? 16.966 0.653 2.916 1.00 70.19 197 HIS A O 1
ATOM 1553 N N . ASP A 1 198 ? 19.112 0.320 3.536 1.00 67.75 198 ASP A N 1
ATOM 1554 C CA . ASP A 1 198 ? 19.751 1.155 2.505 1.00 67.75 198 ASP A CA 1
ATOM 1555 C C . ASP A 1 198 ? 19.640 0.501 1.118 1.00 67.75 198 ASP A C 1
ATOM 1557 O O . ASP A 1 198 ? 20.604 -0.016 0.545 1.00 67.75 198 ASP A O 1
ATOM 1561 N N . LEU A 1 199 ? 18.429 0.481 0.576 1.00 67.69 199 LEU A N 1
ATOM 1562 C CA . LEU A 1 199 ? 18.151 0.016 -0.771 1.00 67.69 199 LEU A CA 1
ATOM 1563 C C . LEU A 1 199 ? 17.867 1.219 -1.670 1.00 67.69 199 LEU A C 1
ATOM 1565 O O . LEU A 1 199 ? 17.252 2.187 -1.229 1.00 67.69 199 LEU A O 1
ATOM 1569 N N . PRO A 1 200 ? 18.266 1.175 -2.954 1.00 64.69 200 PRO A N 1
ATOM 1570 C CA . PRO A 1 200 ? 17.991 2.240 -3.917 1.00 64.69 200 PRO A CA 1
ATOM 1571 C C . PRO A 1 200 ? 16.523 2.190 -4.382 1.00 64.69 200 PRO A C 1
ATOM 1573 O O . PRO A 1 200 ? 16.238 2.191 -5.579 1.00 64.69 200 PRO A O 1
ATOM 1576 N N . PHE A 1 201 ? 15.587 2.069 -3.443 1.00 66.62 201 PHE A N 1
ATOM 1577 C CA . PHE A 1 201 ? 14.162 1.946 -3.691 1.00 66.62 201 PHE A CA 1
ATOM 1578 C C . PHE A 1 201 ? 13.432 3.077 -2.976 1.00 66.62 201 PHE A C 1
ATOM 1580 O O . PHE A 1 201 ? 13.428 3.140 -1.754 1.00 66.62 201 PHE A O 1
ATOM 1587 N N . SER A 1 202 ? 12.793 3.953 -3.748 1.00 66.50 202 SER A N 1
ATOM 1588 C CA . SER A 1 202 ? 11.831 4.919 -3.229 1.00 66.50 202 SER A CA 1
ATOM 1589 C C . SER A 1 202 ? 10.438 4.542 -3.715 1.00 66.50 202 SER A C 1
ATOM 1591 O O . SER A 1 202 ? 10.219 4.300 -4.906 1.00 66.50 202 SER A O 1
ATOM 1593 N N . LEU A 1 203 ? 9.478 4.484 -2.792 1.00 70.44 203 LEU A N 1
ATOM 1594 C CA . LEU A 1 203 ? 8.080 4.342 -3.171 1.00 70.44 203 LEU A CA 1
ATOM 1595 C C . LEU A 1 203 ? 7.605 5.622 -3.855 1.00 70.44 203 LEU A C 1
ATOM 1597 O O . LEU A 1 203 ? 7.644 6.708 -3.283 1.00 70.44 203 LEU A O 1
ATOM 1601 N N . SER A 1 204 ? 7.101 5.477 -5.075 1.00 64.50 204 SER A N 1
ATOM 1602 C CA . SER A 1 204 ? 6.355 6.521 -5.778 1.00 64.50 204 SER A CA 1
ATOM 1603 C C . SER A 1 204 ? 4.858 6.194 -5.772 1.00 64.50 204 SER A C 1
ATOM 1605 O O . SER A 1 204 ? 4.470 5.026 -5.801 1.00 64.50 204 SER A O 1
ATOM 1607 N N . GLY A 1 205 ? 4.012 7.232 -5.733 1.00 64.12 205 GLY A N 1
ATOM 1608 C CA . GLY A 1 205 ? 2.595 7.186 -5.330 1.00 64.12 205 GLY A CA 1
ATOM 1609 C C . GLY A 1 205 ? 1.814 5.895 -5.615 1.00 64.12 205 GLY A C 1
ATOM 1610 O O . GLY A 1 205 ? 1.319 5.261 -4.689 1.00 64.12 205 GLY A O 1
ATOM 1611 N N . TYR A 1 206 ? 1.709 5.455 -6.874 1.00 61.84 206 TYR A N 1
ATOM 1612 C CA . TYR A 1 206 ? 0.869 4.294 -7.213 1.00 61.84 206 TYR A CA 1
ATOM 1613 C C . TYR A 1 206 ? 1.398 2.946 -6.704 1.00 61.84 206 TYR A C 1
ATOM 1615 O O . TYR A 1 206 ? 0.613 2.011 -6.539 1.00 61.84 206 TYR A O 1
ATOM 1623 N N . GLN A 1 207 ? 2.698 2.830 -6.431 1.00 81.50 207 GLN A N 1
ATOM 1624 C CA . GLN A 1 207 ? 3.294 1.599 -5.902 1.00 81.50 207 GLN A CA 1
ATOM 1625 C C . GLN A 1 207 ? 2.808 1.311 -4.475 1.00 81.50 207 GLN A C 1
ATOM 1627 O O . GLN A 1 207 ? 2.748 0.148 -4.074 1.00 81.50 207 GLN A O 1
ATOM 1632 N N . LEU A 1 208 ? 2.369 2.347 -3.748 1.00 87.25 208 LEU A N 1
ATOM 1633 C CA . LEU A 1 208 ? 1.876 2.249 -2.376 1.00 87.25 208 LEU A CA 1
ATOM 1634 C C . LEU A 1 208 ? 0.752 1.219 -2.221 1.00 87.25 208 LEU A C 1
ATOM 1636 O O . LEU A 1 208 ? 0.718 0.516 -1.221 1.00 87.25 208 LEU A O 1
ATOM 1640 N N . LYS A 1 209 ? -0.135 1.069 -3.214 1.00 91.94 209 LYS A N 1
ATOM 1641 C CA . LYS A 1 209 ? -1.300 0.170 -3.126 1.00 91.94 209 LYS A CA 1
ATOM 1642 C C . LYS A 1 209 ? -0.905 -1.296 -2.946 1.00 91.94 209 LYS A C 1
ATOM 1644 O O . LYS A 1 209 ? -1.432 -1.986 -2.079 1.00 91.94 209 LYS A O 1
ATOM 1649 N N . ALA A 1 210 ? 0.044 -1.772 -3.753 1.00 92.12 210 ALA A N 1
ATOM 1650 C CA . ALA A 1 210 ? 0.518 -3.152 -3.666 1.00 92.12 210 ALA A CA 1
ATOM 1651 C C . ALA A 1 210 ? 1.239 -3.397 -2.336 1.00 92.12 210 ALA A C 1
ATOM 1653 O O . ALA A 1 210 ? 1.026 -4.413 -1.679 1.00 92.12 210 ALA A O 1
ATOM 1654 N N . PHE A 1 211 ? 2.045 -2.427 -1.912 1.00 91.25 211 PHE A N 1
ATOM 1655 C CA . PHE A 1 211 ? 2.772 -2.494 -0.656 1.00 91.25 211 PHE A CA 1
ATOM 1656 C C . PHE A 1 211 ? 1.843 -2.430 0.563 1.00 91.25 211 PHE A C 1
ATOM 1658 O O . PHE A 1 211 ? 2.053 -3.172 1.515 1.00 91.25 211 PHE A O 1
ATOM 1665 N N . ALA A 1 212 ? 0.767 -1.644 0.510 1.00 92.62 212 ALA A N 1
ATOM 1666 C CA . ALA A 1 212 ? -0.268 -1.611 1.538 1.00 92.62 212 ALA A CA 1
ATOM 1667 C C . ALA A 1 212 ? -0.896 -2.997 1.750 1.00 92.62 212 ALA A C 1
ATOM 1669 O O . ALA A 1 212 ? -1.135 -3.398 2.883 1.00 92.62 212 ALA A O 1
ATOM 1670 N N . ILE A 1 213 ? -1.121 -3.764 0.677 1.00 94.31 213 ILE A N 1
ATOM 1671 C CA . ILE A 1 213 ? -1.609 -5.147 0.786 1.00 94.31 213 ILE A CA 1
ATOM 1672 C C . ILE A 1 213 ? -0.541 -6.045 1.425 1.00 94.31 213 ILE A C 1
ATOM 1674 O O . ILE A 1 213 ? -0.850 -6.763 2.377 1.00 94.31 213 ILE A O 1
ATOM 1678 N N . LEU A 1 214 ? 0.704 -5.989 0.934 1.00 92.50 214 LEU A N 1
ATOM 1679 C CA . LEU A 1 214 ? 1.814 -6.826 1.419 1.00 92.50 214 LEU A CA 1
ATOM 1680 C C . LEU A 1 214 ? 2.134 -6.598 2.903 1.00 92.50 214 LEU A C 1
ATOM 1682 O O . LEU A 1 214 ? 2.444 -7.554 3.608 1.00 92.50 214 LEU A O 1
ATOM 1686 N N . PHE A 1 215 ? 2.047 -5.350 3.365 1.00 91.75 215 PHE A N 1
ATOM 1687 C CA . PHE A 1 215 ? 2.331 -4.950 4.744 1.00 91.75 215 PHE A CA 1
ATOM 1688 C C . PHE A 1 215 ? 1.088 -4.868 5.635 1.00 91.75 215 PHE A C 1
ATOM 1690 O O . PHE A 1 215 ? 1.194 -4.506 6.809 1.00 91.75 215 PHE A O 1
ATOM 1697 N N . SER A 1 216 ? -0.094 -5.199 5.108 1.00 93.12 216 SER A N 1
ATOM 1698 C CA . SER A 1 216 ? -1.304 -5.260 5.926 1.00 93.12 216 SER A CA 1
ATOM 1699 C C . SER A 1 216 ? -1.201 -6.362 6.971 1.00 93.12 216 SER A C 1
ATOM 1701 O O . SER A 1 216 ? -0.651 -7.436 6.732 1.00 93.12 216 SER A O 1
ATOM 1703 N N . SER A 1 217 ? -1.795 -6.134 8.140 1.00 91.00 217 SER A N 1
ATOM 1704 C CA . SER A 1 217 ? -1.730 -7.115 9.230 1.00 91.00 217 SER A CA 1
ATOM 1705 C C . SER A 1 217 ? -2.728 -8.276 9.078 1.00 91.00 217 SER A C 1
ATOM 1707 O O . SER A 1 217 ? -2.986 -9.003 10.048 1.00 91.00 217 SER A O 1
ATOM 1709 N N . PHE A 1 218 ? -3.306 -8.463 7.885 1.00 92.31 218 PHE A N 1
ATOM 1710 C CA . PHE A 1 218 ? -4.514 -9.256 7.658 1.00 92.31 218 PHE A CA 1
ATOM 1711 C C . PHE A 1 218 ? -4.303 -10.468 6.749 1.00 92.31 218 PHE A C 1
ATOM 1713 O O . PHE A 1 218 ? -3.565 -10.403 5.776 1.00 92.31 218 PHE A O 1
ATOM 1720 N N . GLU A 1 219 ? -4.987 -11.579 7.047 1.00 94.56 219 GLU A N 1
ATOM 1721 C CA . GLU A 1 219 ? -4.918 -12.785 6.204 1.00 94.56 219 GLU A CA 1
ATOM 1722 C C . GLU A 1 219 ? -5.737 -12.634 4.917 1.00 94.56 219 GLU A C 1
ATOM 1724 O O . GLU A 1 219 ? -5.304 -13.048 3.846 1.00 94.56 219 GLU A O 1
ATOM 1729 N N . SER A 1 220 ? -6.932 -12.046 5.007 1.00 96.44 220 SER A N 1
ATOM 1730 C CA . SER A 1 220 ? -7.785 -11.758 3.851 1.00 96.44 220 SER A CA 1
ATOM 1731 C C . SER A 1 220 ? -8.012 -10.258 3.722 1.00 96.44 220 SER A C 1
ATOM 1733 O O . SER A 1 220 ? -8.515 -9.607 4.642 1.00 96.44 220 SER A O 1
ATOM 1735 N N . VAL A 1 221 ? -7.678 -9.715 2.557 1.00 96.31 221 VAL A N 1
ATOM 1736 C CA . VAL A 1 221 ? -7.703 -8.275 2.301 1.00 96.31 221 VAL A CA 1
ATOM 1737 C C . VAL A 1 221 ? -8.715 -7.953 1.212 1.00 96.31 221 VAL A C 1
ATOM 1739 O O . VAL A 1 221 ? -8.654 -8.504 0.115 1.00 96.31 221 VAL A O 1
ATOM 1742 N N . LEU A 1 222 ? -9.612 -7.014 1.504 1.00 95.81 222 LEU A N 1
ATOM 1743 C CA . LEU A 1 222 ? -10.302 -6.233 0.484 1.00 95.81 222 LEU A CA 1
ATOM 1744 C C . LEU A 1 222 ? -9.579 -4.895 0.358 1.00 95.81 222 LEU A C 1
ATOM 1746 O O . LEU A 1 222 ? -9.671 -4.054 1.252 1.00 95.81 222 LEU A O 1
ATOM 1750 N N . PHE A 1 223 ? -8.856 -4.703 -0.739 1.00 95.88 223 PHE A N 1
ATOM 1751 C CA . PHE A 1 223 ? -8.278 -3.402 -1.032 1.00 95.88 223 PHE A CA 1
ATOM 1752 C C . PHE A 1 223 ? -9.352 -2.486 -1.632 1.00 95.88 223 PHE A C 1
ATOM 1754 O O . PHE A 1 223 ? -10.020 -2.878 -2.590 1.00 95.88 223 PHE A O 1
ATOM 1761 N N . LEU A 1 224 ? -9.520 -1.291 -1.071 1.00 94.88 224 LEU A N 1
ATOM 1762 C CA . LEU A 1 224 ? -10.389 -0.237 -1.593 1.00 94.88 224 LEU A CA 1
ATOM 1763 C C . LEU A 1 224 ? -9.549 1.016 -1.807 1.00 94.88 224 LEU A C 1
ATOM 1765 O O . LEU A 1 224 ? -8.830 1.424 -0.898 1.00 94.88 224 LEU A O 1
ATOM 1769 N N . ASP A 1 225 ? -9.651 1.634 -2.982 1.00 94.44 225 ASP A N 1
ATOM 1770 C CA . ASP A 1 225 ? -9.070 2.960 -3.173 1.00 94.44 225 ASP A CA 1
ATOM 1771 C C . ASP A 1 225 ? -9.805 4.001 -2.321 1.00 94.44 225 ASP A C 1
ATOM 1773 O O . ASP A 1 225 ? -10.995 3.861 -2.019 1.00 94.44 225 ASP A O 1
ATOM 1777 N N . ALA A 1 226 ? -9.104 5.084 -1.975 1.00 93.38 226 ALA A N 1
ATOM 1778 C CA . ALA A 1 226 ? -9.652 6.184 -1.183 1.00 93.38 226 ALA A CA 1
ATOM 1779 C C . ALA A 1 226 ? -10.924 6.804 -1.798 1.00 93.38 226 ALA A C 1
ATOM 1781 O O . ALA A 1 226 ? -11.759 7.349 -1.079 1.00 93.38 226 ALA A O 1
ATOM 1782 N N . ASP A 1 227 ? -11.087 6.708 -3.117 1.00 92.75 227 ASP A N 1
ATOM 1783 C CA . ASP A 1 227 ? -12.214 7.222 -3.896 1.00 92.75 227 ASP A CA 1
ATOM 1784 C C . ASP A 1 227 ? -13.179 6.123 -4.388 1.00 92.75 227 ASP A C 1
ATOM 1786 O O . ASP A 1 227 ? -14.050 6.375 -5.225 1.00 92.75 227 ASP A O 1
ATOM 1790 N N . ASN A 1 228 ? -13.090 4.901 -3.852 1.00 92.81 228 ASN A N 1
ATOM 1791 C CA . ASN A 1 228 ? -14.111 3.876 -4.064 1.00 92.81 228 ASN A CA 1
ATOM 1792 C C . ASN A 1 228 ? -15.234 4.028 -3.038 1.00 92.81 228 ASN A C 1
ATOM 1794 O O . ASN A 1 228 ? -15.064 3.706 -1.864 1.00 92.81 228 ASN A O 1
ATOM 1798 N N . PHE A 1 229 ? -16.397 4.503 -3.487 1.00 91.94 229 PHE A N 1
ATOM 1799 C CA . PHE A 1 229 ? -17.573 4.710 -2.643 1.00 91.94 229 PHE A CA 1
ATOM 1800 C C . PHE A 1 229 ? -18.447 3.450 -2.587 1.00 91.94 229 PHE A C 1
ATOM 1802 O O . PHE A 1 229 ? -18.979 3.042 -3.622 1.00 91.94 229 PHE A O 1
ATOM 1809 N N . PRO A 1 230 ? -18.642 2.844 -1.402 1.00 87.19 230 PRO A N 1
ATOM 1810 C CA . PRO A 1 230 ? -19.617 1.773 -1.230 1.00 87.19 230 PRO A CA 1
ATOM 1811 C C . PRO A 1 230 ? -21.035 2.308 -1.461 1.00 87.19 230 PRO A C 1
ATOM 1813 O O . PRO A 1 230 ? -21.375 3.377 -0.942 1.00 87.19 230 PRO A O 1
ATOM 1816 N N . ILE A 1 231 ? -21.839 1.563 -2.224 1.00 79.00 231 ILE A N 1
ATOM 1817 C CA . ILE A 1 231 ? -23.254 1.849 -2.512 1.00 79.00 231 ILE A CA 1
ATOM 1818 C C . ILE A 1 231 ? -24.179 0.856 -1.816 1.00 79.00 231 ILE A C 1
ATOM 1820 O O . ILE A 1 231 ? -23.762 -0.312 -1.645 1.00 79.00 231 ILE A O 1
#

Secondary structure (DSSP, 8-state):
-----TTHHHHHHHHHHHHHHHHHHHHHHHHHHHHHGGGGS--------TTTSS--HHHHHHHHHHHHT---SPPPEESSPPP---S-SPPPP--EE--HHHHHHHHHHHHHHHHHHHHHPPPP--EEEEEEEEEE--GGGHHHHHHHHHHHHHTT----EEEEESSGGG--HIIIIIIHHHTTEEEEESHHHHTTS--S----GGGHHHHHHHT-SEEEEEE--TT----

Sequence (231 aa):
MSNSRPGNRRSVVVFCSIIIFILLGLGFEYRYSYLDHQSLFPAFGKSTLSWMATSSTFWAAFAPLLAAAVPRCPPSELSGKAISKTIGKRRAVDHIVMNEKDIETMRRSHTWFVDQLMQNAPKLEYKKGTSRIVTSAGGDYFPPLLVSLRFLRRTGSTLPVEVFLATPDEYEPLLCEAILPSLNAKCLIISDIIDQHDLPFSLSGYQLKAFAILFSSFESVLFLDADNFPI

Organism: Sclerotinia borealis (strain F-4128) (NCBI:txid1432307)

Foldseek 3Di:
DDDDDPPVPVVVVVVVVVVVVVVVVVVVVVVVVVVVVPVVDPPDDDPPPVPLLDADQLLVVLVVLVLQLPQPDDDWDFQDDFDPDDDDPDDGDDRTDDDPVSVVSNVVSVVSSVVVCVVPNRDFAADPPFAAEEEEDFDPLLVLLLQQLVLCVVVVDPGAYEYEYAACVRDDCCCAPPVQVVSNYHYDYCCSHNVPDPGPDHDDDVNRQVSRVRNPRGPHYDYDYSNDHDD

Radius of gyration: 27.48 Å; chains: 1; bounding box: 44×104×54 Å